Protein 2D2E (pdb70)

Structure (mmCIF, N/CA/C/O backbone):
data_2D2E
#
_entry.id   2D2E
#
_cell.length_a   33.361
_cell.length_b   71.247
_cell.length_c   51.178
_cell.angle_alpha   90.00
_cell.angle_beta   106.89
_cell.angle_gamma   90.00
#
_symmetry.space_group_name_H-M   'P 1 21 1'
#
loop_
_entity.id
_entity.type
_entity.pdbx_description
1 polymer 'SufC protein'
2 non-polymer 'CHLORIDE ION'
3 non-polymer GLYCEROL
4 water water
#
loop_
_atom_site.group_PDB
_atom_site.id
_atom_site.type_symbol
_atom_site.label_atom_id
_atom_site.label_alt_id
_atom_site.label_comp_id
_atom_site.label_asym_id
_atom_site.label_entity_id
_atom_site.label_seq_id
_atom_site.pdbx_PDB_ins_code
_atom_site.Cartn_x
_atom_site.Cartn_y
_atom_site.Cartn_z
_atom_site.occupancy
_atom_site.B_iso_or_equiv
_atom_site.auth_seq_id
_atom_site.auth_comp_id
_atom_site.auth_asym_id
_atom_site.auth_atom_id
_atom_site.pdbx_PDB_model_num
ATOM 1 N N . SER A 1 2 ? -10.071 57.276 38.075 1.00 21.07 2 SER A N 1
ATOM 2 C CA . SER A 1 2 ? -10.010 58.744 37.867 1.00 15.44 2 SER A CA 1
ATOM 3 C C . SER A 1 2 ? -8.615 59.319 38.123 1.00 13.26 2 SER A C 1
ATOM 4 O O . SER A 1 2 ? -8.428 60.532 38.037 1.00 15.15 2 SER A O 1
ATOM 7 N N . GLN A 1 3 ? -7.648 58.467 38.463 1.00 12.28 3 GLN A N 1
ATOM 8 C CA . GLN A 1 3 ? -6.301 58.984 38.704 1.00 13.56 3 GLN A CA 1
ATOM 9 C C . GLN A 1 3 ? -5.275 57.860 38.696 1.00 12.71 3 GLN A C 1
ATOM 10 O O . GLN A 1 3 ? -5.614 56.683 38.839 1.00 12.65 3 GLN A O 1
ATOM 16 N N . LEU A 1 4 ? -4.013 58.271 38.498 1.00 13.07 4 LEU A N 1
ATOM 17 C CA . LEU A 1 4 ? -2.878 57.384 38.555 1.00 11.43 4 LEU A CA 1
ATOM 18 C C . LEU A 1 4 ? -2.239 57.696 39.906 1.00 11.42 4 LEU A C 1
ATOM 19 O O . LEU A 1 4 ? -1.867 58.851 40.149 1.00 11.37 4 LEU A O 1
ATOM 24 N N . GLU A 1 5 ? -2.120 56.728 40.799 1.00 11.70 5 GLU A N 1
ATOM 25 C CA . GLU A 1 5 ? -1.596 57.038 42.116 1.00 14.80 5 GLU A CA 1
ATOM 26 C C . GLU A 1 5 ? -0.481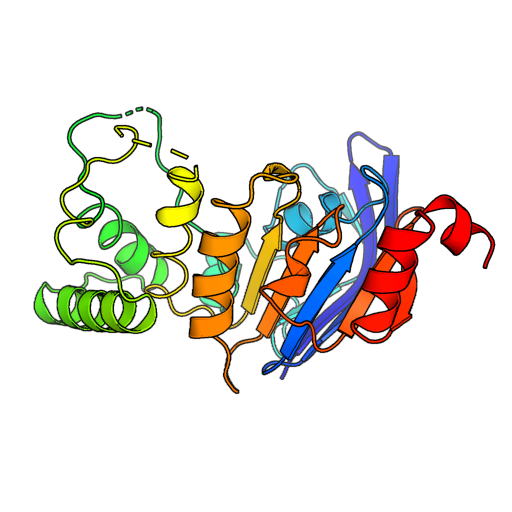 56.112 42.549 1.00 16.26 5 GLU A C 1
ATOM 27 O O . GLU A 1 5 ? -0.585 54.901 42.432 1.00 15.97 5 GLU A O 1
ATOM 33 N N . ILE A 1 6 ? 0.606 56.672 43.034 1.00 13.47 6 ILE A N 1
ATOM 34 C CA . ILE A 1 6 ? 1.709 55.968 43.625 1.00 12.89 6 ILE A CA 1
ATOM 35 C C . ILE A 1 6 ? 1.462 56.157 45.094 1.00 12.61 6 ILE A C 1
ATOM 36 O O . ILE A 1 6 ? 1.403 57.303 45.575 1.00 13.23 6 ILE A O 1
ATOM 41 N N . ARG A 1 7 ? 1.311 55.063 45.846 1.00 11.90 7 ARG A N 1
ATOM 42 C CA . ARG A 1 7 ? 0.993 55.144 47.267 1.00 16.66 7 ARG A CA 1
ATOM 43 C C . ARG A 1 7 ? 1.991 54.429 48.181 1.00 15.14 7 ARG A C 1
ATOM 44 O O . ARG A 1 7 ? 2.168 53.214 48.107 1.00 18.11 7 ARG A O 1
ATOM 52 N N . ASP A 1 8 ? 2.622 55.207 49.056 1.00 15.84 8 ASP A N 1
ATOM 53 C CA . ASP A 1 8 ? 3.590 54.697 50.045 1.00 21.46 8 ASP A CA 1
ATOM 54 C C . ASP A 1 8 ? 4.551 53.693 49.427 1.00 21.88 8 ASP A C 1
ATOM 55 O O . ASP A 1 8 ? 4.725 52.587 49.947 1.00 16.23 8 ASP A O 1
ATOM 60 N N . LEU A 1 9 ? 5.174 54.089 48.320 1.00 18.96 9 LEU A N 1
ATOM 61 C CA . LEU A 1 9 ? 6.062 53.188 47.611 1.00 20.28 9 LEU A CA 1
ATOM 62 C C . LEU A 1 9 ? 7.496 53.153 48.115 1.00 18.00 9 LEU A C 1
ATOM 63 O O . LEU A 1 9 ? 8.150 54.185 48.201 1.00 18.89 9 LEU A O 1
ATOM 68 N N . TRP A 1 10 ? 7.960 51.956 48.459 1.00 16.15 10 TRP A N 1
ATOM 69 C CA . TRP A 1 10 ? 9.328 51.748 48.910 1.00 17.21 10 TRP A CA 1
ATOM 70 C C . TRP A 1 10 ? 9.943 50.746 47.966 1.00 14.86 10 TRP A C 1
ATOM 71 O O . TRP A 1 10 ? 9.341 49.706 47.679 1.00 17.07 10 TRP A O 1
ATOM 82 N N . ALA A 1 11 ? 11.137 51.034 47.459 1.00 14.09 11 ALA A N 1
ATOM 83 C CA . ALA A 1 11 ? 11.765 50.128 46.515 1.00 17.61 11 ALA A CA 1
ATOM 84 C C . ALA A 1 11 ? 13.279 50.172 46.643 1.00 20.58 11 ALA A C 1
ATOM 85 O O . ALA A 1 11 ? 13.843 51.153 47.124 1.00 19.18 11 ALA A O 1
ATOM 87 N N . SER A 1 12 ? 13.920 49.089 46.231 1.00 23.24 12 SER A N 1
ATOM 88 C CA . SER A 1 12 ? 15.372 49.002 46.287 1.00 25.89 12 SER A CA 1
ATOM 89 C 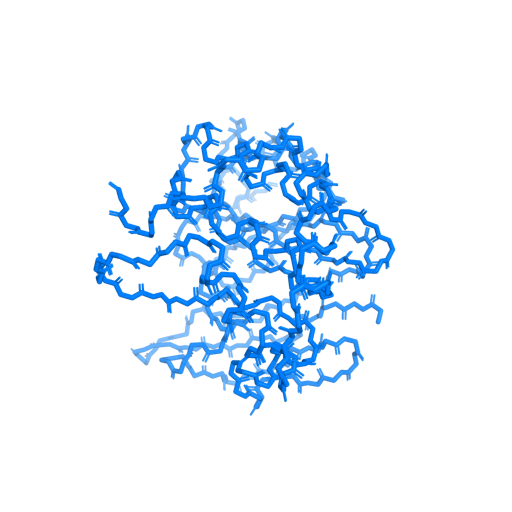C . SER A 1 12 ? 15.934 48.348 45.027 1.00 25.76 12 SER A C 1
ATOM 90 O O . SER A 1 12 ? 15.189 47.775 44.240 1.00 27.16 12 SER A O 1
ATOM 93 N N . ILE A 1 13 ? 17.242 48.489 44.804 1.00 28.47 13 ILE A N 1
ATOM 94 C CA . ILE A 1 13 ? 17.920 47.870 43.662 1.00 33.87 13 ILE A CA 1
ATOM 95 C C . ILE A 1 13 ? 19.299 47.463 44.179 1.00 39.89 13 ILE A C 1
ATOM 96 O O . ILE A 1 13 ? 19.724 47.999 45.205 1.00 41.74 13 ILE A O 1
ATOM 101 N N . ASP A 1 14 ? 19.978 46.541 43.481 1.00 43.52 14 ASP A N 1
ATOM 102 C CA . ASP A 1 14 ? 21.267 45.979 43.917 1.00 45.64 14 ASP A CA 1
ATOM 103 C C . ASP A 1 14 ? 21.401 46.062 45.429 1.00 43.85 14 ASP A C 1
ATOM 104 O O . ASP A 1 14 ? 22.395 46.586 45.936 1.00 44.45 14 ASP A O 1
ATOM 109 N N . GLY A 1 15 ? 20.366 45.608 46.134 1.00 41.54 15 GLY A N 1
ATOM 110 C CA . GLY A 1 15 ? 20.365 45.638 47.585 1.00 43.22 15 GLY A CA 1
ATOM 111 C C . GLY A 1 15 ? 20.528 46.973 48.291 1.00 43.56 15 GLY A C 1
ATOM 112 O O . GLY A 1 15 ? 21.297 47.051 49.238 1.00 44.04 15 GLY A O 1
ATOM 113 N N . GLU A 1 16 ? 19.830 48.018 47.839 1.00 41.36 16 GLU A N 1
ATOM 114 C CA . GLU A 1 16 ? 19.902 49.353 48.461 1.00 33.97 16 GLU A CA 1
ATOM 115 C C . GLU A 1 16 ? 18.559 50.059 48.259 1.00 32.67 16 GLU A C 1
ATOM 116 O O . GLU A 1 16 ? 18.000 49.995 47.174 1.00 29.15 16 GLU A O 1
ATOM 118 N N . THR A 1 17 ? 18.055 50.726 49.289 1.00 25.46 17 THR A N 1
ATOM 119 C CA . THR A 1 17 ? 16.761 51.413 49.200 1.00 26.67 17 THR A CA 1
ATOM 120 C C . THR A 1 17 ? 16.873 52.743 48.469 1.00 29.19 17 THR A C 1
ATOM 121 O O . THR A 1 17 ? 17.595 53.647 48.913 1.00 26.06 17 THR A O 1
ATOM 125 N N . ILE A 1 18 ? 16.166 52.866 47.347 0.50 24.24 18 ILE A N 1
ATOM 126 C CA . ILE A 1 18 ? 16.206 54.107 46.589 0.50 23.75 18 ILE A CA 1
ATOM 127 C C . ILE A 1 18 ? 14.920 54.920 46.720 0.50 21.14 18 ILE A C 1
ATOM 128 O O . ILE A 1 18 ? 14.984 56.143 46.806 0.50 20.79 18 ILE A O 1
ATOM 133 N N . LEU A 1 19 ? 13.759 54.264 46.737 1.00 15.30 19 LEU A N 1
ATOM 134 C CA . LEU A 1 19 ? 12.497 55.000 46.915 1.00 16.67 19 LEU A CA 1
ATOM 135 C C . LEU A 1 19 ? 12.069 54.822 48.366 1.00 15.38 19 LEU A C 1
ATOM 136 O O . LEU A 1 19 ? 11.977 53.694 48.877 1.00 15.08 19 LEU A O 1
ATOM 141 N N . LYS A 1 20 ? 11.833 55.947 49.026 1.00 14.50 20 LYS A N 1
ATOM 142 C CA . LYS A 1 20 ? 11.517 55.942 50.443 1.00 17.32 20 LYS A CA 1
ATOM 143 C C . LYS A 1 20 ? 10.167 56.515 50.806 1.00 16.15 20 LYS A C 1
ATOM 144 O O . LYS A 1 20 ? 10.083 57.497 51.536 1.00 16.28 20 LYS A O 1
ATOM 150 N N . GLY A 1 21 ? 9.108 55.885 50.290 1.00 15.51 21 GLY A N 1
ATOM 151 C CA . GLY A 1 21 ? 7.754 56.319 50.599 1.00 18.85 21 GLY A CA 1
ATOM 152 C C . GLY A 1 21 ? 7.230 57.390 49.663 1.00 16.08 21 GLY A C 1
ATOM 153 O O . GLY A 1 21 ? 6.911 58.496 50.085 1.00 16.53 21 GLY A O 1
ATOM 154 N N . VAL A 1 22 ? 7.152 57.035 48.387 1.00 16.30 22 VAL A N 1
ATOM 155 C CA . VAL A 1 22 ? 6.687 57.941 47.345 1.00 13.39 22 VAL A CA 1
ATOM 156 C C . VAL A 1 22 ? 5.166 58.017 47.344 1.00 12.02 22 VAL A C 1
ATOM 157 O O . VAL A 1 22 ? 4.498 56.993 47.323 1.00 16.58 22 VAL A O 1
ATOM 161 N N . ASN A 1 23 ? 4.642 59.233 47.420 1.00 13.68 23 ASN A N 1
ATOM 162 C CA . ASN A 1 23 ? 3.196 59.462 47.349 1.00 14.20 23 ASN A CA 1
ATOM 163 C C . ASN A 1 23 ? 3.032 60.504 46.253 1.00 16.05 23 ASN A C 1
ATOM 164 O O . ASN A 1 23 ? 3.513 61.620 46.389 1.00 14.27 23 ASN A O 1
ATOM 169 N N . LEU A 1 24 ? 2.365 60.126 45.162 1.00 16.42 24 LEU A N 1
ATOM 170 C CA . LEU A 1 24 ? 2.206 61.023 44.025 1.00 14.03 24 LEU A CA 1
ATOM 171 C C . LEU A 1 24 ? 0.925 60.660 43.296 1.00 10.59 24 LEU A C 1
ATOM 172 O O . LEU A 1 24 ? 0.779 59.536 42.849 1.00 12.62 24 LEU A O 1
ATOM 177 N N . VAL A 1 25 ? 0.007 61.618 43.180 1.00 11.63 25 VAL A N 1
ATOM 178 C CA . VAL A 1 25 ? -1.271 61.391 42.488 1.00 12.20 25 VAL A CA 1
ATOM 179 C C . VAL A 1 25 ? -1.424 62.280 41.260 1.00 9.62 25 VAL A C 1
ATOM 180 O O . VAL A 1 25 ? -1.241 63.490 41.362 1.00 12.33 25 VAL A O 1
ATOM 184 N N . VAL A 1 26 ? -1.748 61.693 40.109 1.00 9.74 26 VAL A N 1
ATOM 185 C CA . VAL A 1 26 ? -1.995 62.487 38.897 1.00 8.15 26 VAL A CA 1
ATOM 186 C C . VAL A 1 26 ? -3.444 62.240 38.461 1.00 8.54 26 VAL A C 1
ATOM 187 O O . VAL A 1 26 ? -3.778 61.161 37.964 1.00 11.86 26 VAL A O 1
ATOM 191 N N . PRO A 1 27 ? -4.324 63.236 38.638 1.00 10.57 27 PRO A N 1
ATOM 192 C CA . PRO A 1 27 ? -5.722 63.036 38.222 1.00 10.79 27 PRO A CA 1
ATOM 193 C C . PRO A 1 27 ? -5.829 62.934 36.706 1.00 12.41 27 PRO A C 1
ATOM 194 O O . PRO A 1 27 ? -5.118 63.631 35.988 1.00 10.59 27 PRO A O 1
ATOM 198 N N . LYS A 1 28 ? -6.712 62.067 36.223 1.00 14.80 28 LYS A N 1
ATOM 199 C CA . LYS A 1 28 ? -6.932 61.956 34.787 1.00 13.67 28 LYS A CA 1
ATOM 200 C C . LYS A 1 28 ? -7.451 63.348 34.374 1.00 12.65 28 LYS A C 1
ATOM 201 O O . LYS A 1 28 ? -8.322 63.926 35.037 1.00 15.09 28 LYS A O 1
ATOM 207 N N . GLY A 1 29 ? -6.896 63.886 33.296 1.00 10.20 29 GLY A N 1
ATOM 208 C CA . GLY A 1 29 ? -7.264 65.212 32.825 1.00 12.70 29 GLY A CA 1
ATOM 209 C C . GLY A 1 29 ? -6.148 66.217 33.118 1.00 14.09 29 GLY A C 1
ATOM 210 O O . GLY A 1 29 ? -6.134 67.334 32.574 1.00 14.03 29 GLY A O 1
ATOM 211 N N . GLU A 1 30 ? -5.195 65.816 33.956 1.00 10.91 30 GLU A N 1
ATOM 212 C CA . GLU A 1 30 ? -4.104 66.715 34.302 1.00 9.65 30 GLU A CA 1
ATOM 213 C C . GLU A 1 30 ? -2.745 66.241 33.809 1.00 10.20 30 GLU A C 1
ATOM 214 O O . GLU A 1 30 ? -2.540 65.064 33.512 1.00 11.52 30 GLU A O 1
ATOM 220 N N . VAL A 1 31 ? -1.831 67.198 33.703 1.00 8.84 31 VAL A N 1
ATOM 221 C CA . VAL A 1 31 ? -0.448 66.938 33.294 1.00 8.64 31 VAL A CA 1
ATOM 222 C C . VAL A 1 31 ? 0.422 67.476 34.422 1.00 11.18 31 VAL A C 1
ATOM 223 O O . VAL A 1 31 ? 0.397 68.663 34.752 1.00 9.59 31 VAL A O 1
ATOM 227 N N . HIS A 1 32 ? 1.164 66.571 35.052 1.00 10.35 32 HIS A N 1
ATOM 228 C CA . HIS A 1 32 ? 2.039 66.954 36.154 1.00 10.15 32 HIS A CA 1
ATOM 229 C C . HIS A 1 32 ? 3.502 66.773 35.787 1.00 9.11 32 HIS A C 1
ATOM 230 O O . HIS A 1 32 ? 3.836 66.042 34.836 1.00 10.17 32 HIS A O 1
ATOM 237 N N . ALA A 1 33 ? 4.355 67.441 36.560 1.00 9.69 33 ALA A N 1
ATOM 238 C CA . ALA A 1 33 ? 5.805 67.340 36.409 1.00 6.98 33 ALA A CA 1
ATOM 239 C C . ALA A 1 33 ? 6.405 66.706 37.679 1.00 9.54 33 ALA A C 1
ATOM 240 O O . ALA A 1 33 ? 5.912 66.951 38.795 1.00 11.25 33 ALA A O 1
ATOM 242 N N . LEU A 1 34 ? 7.461 65.894 37.507 1.00 9.35 34 LEU A N 1
ATOM 243 C CA . LEU A 1 34 ? 8.194 65.306 38.631 1.00 7.41 34 LEU A CA 1
ATOM 244 C C . LEU A 1 34 ? 9.644 65.726 38.393 1.00 9.04 34 LEU A C 1
ATOM 245 O O . LEU A 1 34 ? 10.282 65.285 37.431 1.00 10.15 34 LEU A O 1
ATOM 250 N N . MET A 1 35 ? 10.133 66.589 39.274 1.00 8.58 35 MET A N 1
ATOM 251 C CA . MET A 1 35 ? 11.489 67.123 39.184 1.00 8.45 35 MET A CA 1
ATOM 252 C C . MET A 1 35 ? 12.327 66.629 40.346 1.00 11.27 35 MET A C 1
ATOM 253 O O . MET A 1 35 ? 11.822 66.011 41.284 1.00 13.81 35 MET A O 1
ATOM 258 N N . GLY A 1 36 ? 13.623 66.891 40.273 1.00 11.86 36 GLY A N 1
ATOM 259 C CA . GLY A 1 36 ? 14.478 66.499 41.371 1.00 13.22 36 GLY A CA 1
ATOM 260 C C . GLY A 1 36 ? 15.922 66.392 40.939 1.00 9.36 36 GLY A C 1
ATOM 261 O O . GLY A 1 36 ? 16.226 66.437 39.744 1.00 12.95 36 GLY A O 1
ATOM 262 N N . PRO A 1 37 ? 16.841 66.283 41.899 1.00 13.31 37 PRO A N 1
ATOM 263 C CA . PRO A 1 37 ? 18.260 66.147 41.581 1.00 21.22 37 PRO A CA 1
ATOM 264 C C . PRO A 1 37 ? 18.368 64.766 40.913 1.00 22.36 37 PRO A C 1
ATOM 265 O O . PRO A 1 37 ? 17.544 63.887 41.179 1.00 25.28 37 PRO A O 1
ATOM 269 N N . ASN A 1 38 ? 19.347 64.561 40.039 1.00 20.91 38 ASN A N 1
ATOM 270 C CA . ASN A 1 38 ? 19.470 63.241 39.420 1.00 21.84 38 ASN A CA 1
ATOM 271 C C . ASN A 1 38 ? 19.919 62.204 40.464 1.00 18.10 38 ASN A C 1
ATOM 272 O O . ASN A 1 38 ? 20.734 62.504 41.339 1.00 22.20 38 ASN A O 1
ATOM 277 N N . GLY A 1 39 ? 19.346 61.008 40.402 1.00 18.56 39 GLY A N 1
ATOM 278 C CA . GLY A 1 39 ? 19.699 59.983 41.363 1.00 18.15 39 GLY A CA 1
ATOM 279 C C . GLY A 1 39 ? 18.883 60.027 42.647 1.00 19.74 39 GLY A C 1
ATOM 280 O O . GLY A 1 39 ? 19.027 59.140 43.492 1.00 23.68 39 GLY A O 1
ATOM 281 N N . ALA A 1 40 ? 18.024 61.038 42.797 1.00 19.79 40 ALA A N 1
ATOM 282 C CA . ALA A 1 40 ? 17.201 61.157 44.003 1.00 19.16 40 ALA A CA 1
ATOM 283 C C . ALA A 1 40 ? 15.900 60.361 43.904 1.00 16.89 40 ALA A C 1
ATOM 284 O O . ALA A 1 40 ? 15.065 60.410 44.807 1.00 18.91 40 ALA A O 1
ATOM 286 N N . GLY A 1 41 ? 15.737 59.627 42.801 1.00 14.86 41 GLY A N 1
ATOM 287 C CA . GLY A 1 41 ? 14.580 58.766 42.659 1.00 17.13 41 GLY A CA 1
ATOM 288 C C . GLY A 1 41 ? 13.577 58.976 41.543 1.00 15.11 41 GLY A C 1
ATOM 289 O O . GLY A 1 41 ? 12.839 58.056 41.203 1.00 14.30 41 GLY A O 1
ATOM 290 N N A LYS A 1 42 ? 13.561 60.163 40.948 0.50 12.19 42 LYS A N 1
ATOM 291 N N B LYS A 1 42 ? 13.561 60.163 40.948 0.50 12.20 42 LYS A N 1
ATOM 292 C CA A LYS A 1 42 ? 12.578 60.447 39.903 0.50 10.00 42 LYS A CA 1
ATOM 293 C CA B LYS A 1 42 ? 12.579 60.445 39.903 0.50 10.03 42 LYS A CA 1
ATOM 294 C C A LYS A 1 42 ? 12.609 59.480 38.725 0.50 12.02 42 LYS A C 1
ATOM 295 C C B LYS A 1 42 ? 12.609 59.479 38.725 0.50 12.03 42 LYS A C 1
ATOM 296 O O . LYS A 1 42 ? 11.562 58.998 38.276 1.00 13.93 42 LYS A O 1
ATOM 307 N N . SER A 1 43 ? 13.800 59.184 38.219 1.00 11.72 43 SER A N 1
ATOM 308 C CA . SER A 1 43 ? 13.908 58.292 37.082 1.00 10.67 43 SER A CA 1
ATOM 309 C C . SER A 1 43 ? 13.721 56.838 37.483 1.00 11.75 43 SER A C 1
ATOM 310 O O . SER A 1 43 ? 13.219 56.056 36.680 1.00 13.84 43 SER A O 1
ATOM 313 N N . THR A 1 44 ? 14.093 56.504 38.720 1.00 10.53 44 THR A N 1
ATOM 314 C CA . THR A 1 44 ? 13.885 55.153 39.214 1.00 12.91 44 THR A CA 1
ATOM 315 C C . THR A 1 44 ? 12.368 54.919 39.302 1.00 16.03 44 THR A C 1
ATOM 316 O O . THR A 1 44 ? 11.875 53.828 38.964 1.00 13.17 44 THR A O 1
ATOM 320 N N . LEU A 1 45 ? 11.628 55.946 39.728 1.00 12.99 45 LEU A N 1
ATOM 321 C CA . LEU A 1 45 ? 10.170 55.815 39.803 1.00 10.61 45 LEU A CA 1
ATOM 322 C C . LEU A 1 45 ? 9.603 55.515 38.412 1.00 10.37 45 LEU A C 1
ATOM 323 O O . LEU A 1 45 ? 8.720 54.660 38.254 1.00 12.00 45 LEU A O 1
ATOM 328 N N . GLY A 1 46 ? 10.114 56.204 37.395 1.00 12.96 46 GLY A N 1
ATOM 329 C CA . GLY A 1 46 ? 9.639 55.955 36.050 1.00 12.23 46 GLY A CA 1
ATOM 330 C C . GLY A 1 46 ? 9.898 54.522 35.607 1.00 15.37 46 GLY A C 1
ATOM 331 O O . GLY A 1 46 ? 9.065 53.936 34.949 1.00 14.51 46 GLY A O 1
ATOM 332 N N . LYS A 1 47 ? 11.044 53.951 35.967 1.00 12.98 47 LYS A N 1
ATOM 333 C CA . LYS A 1 47 ? 11.344 52.591 35.538 1.00 15.22 47 LYS A CA 1
ATOM 334 C C . LYS A 1 47 ? 10.449 51.582 36.241 1.00 14.97 47 LYS A C 1
ATOM 335 O O . LYS A 1 47 ? 10.036 50.582 35.634 1.00 16.84 47 LYS A O 1
ATOM 341 N N . ILE A 1 48 ? 10.156 51.845 37.513 1.00 15.39 48 ILE A N 1
ATOM 342 C CA . ILE A 1 48 ? 9.293 50.969 38.291 1.00 15.04 48 ILE A CA 1
ATOM 343 C C . ILE A 1 48 ? 7.881 51.056 37.734 1.00 16.33 48 ILE A C 1
ATOM 344 O O . ILE A 1 48 ? 7.179 50.052 37.670 1.00 15.63 48 ILE A O 1
ATOM 349 N N . LEU A 1 49 ? 7.460 52.252 37.315 1.00 14.52 49 LEU A N 1
ATOM 350 C CA . LEU A 1 49 ? 6.116 52.384 36.716 1.00 16.23 49 LEU A CA 1
ATOM 351 C C . LEU A 1 49 ? 6.032 51.565 35.437 1.00 18.30 49 LEU A C 1
ATOM 352 O O . LEU A 1 49 ? 4.987 51.015 35.112 1.00 23.27 49 LEU A O 1
ATOM 357 N N . ALA A 1 50 ? 7.137 51.500 34.712 1.00 16.48 50 ALA A N 1
ATOM 358 C CA . ALA A 1 50 ? 7.195 50.747 33.465 1.00 21.71 50 ALA A CA 1
ATOM 359 C C . ALA A 1 50 ? 7.169 49.249 33.740 1.00 24.31 50 ALA A C 1
ATOM 360 O O . ALA A 1 50 ? 6.722 48.466 32.905 1.00 25.38 50 ALA A O 1
ATOM 362 N N . GLY A 1 51 ? 7.640 48.864 34.919 1.00 20.36 51 GLY A N 1
ATOM 363 C CA . GLY A 1 51 ? 7.678 47.455 35.272 1.00 18.82 51 GLY A CA 1
ATOM 364 C C . GLY A 1 51 ? 9.067 46.836 35.198 1.00 23.60 51 GLY A C 1
ATOM 365 O O . GLY A 1 51 ? 9.192 45.620 35.083 1.00 21.64 51 GLY A O 1
ATOM 366 N N . ASP A 1 52 ? 10.109 47.664 35.272 1.00 24.05 52 ASP A N 1
ATOM 367 C CA . ASP A 1 52 ? 11.501 47.198 35.219 1.00 24.78 52 ASP A CA 1
ATOM 368 C C . ASP A 1 52 ? 11.735 46.149 36.302 1.00 24.78 52 ASP A C 1
ATOM 369 O O . ASP A 1 52 ? 11.743 46.463 37.487 1.00 26.60 52 ASP A O 1
ATOM 374 N N . PRO A 1 53 ? 11.956 44.884 35.897 1.00 28.08 53 PRO A N 1
ATOM 375 C CA . PRO A 1 53 ? 12.182 43.774 36.823 1.00 31.88 53 PRO A CA 1
ATOM 376 C C . PRO A 1 53 ? 13.417 43.836 37.717 1.00 34.51 53 PRO A C 1
ATOM 377 O O . PRO A 1 53 ? 13.511 43.086 38.695 1.00 34.21 53 PRO A O 1
ATOM 381 N N . GLU A 1 54 ? 14.359 44.720 37.403 1.00 34.53 54 GLU A N 1
ATOM 382 C CA . GLU A 1 54 ? 15.565 44.835 38.218 1.00 35.83 54 GLU A CA 1
ATOM 383 C C . GLU A 1 54 ? 15.323 45.416 39.610 1.00 34.68 54 GLU A C 1
ATOM 384 O O . GLU A 1 54 ? 16.174 45.295 40.491 1.00 34.64 54 GLU A O 1
ATOM 390 N N . TYR A 1 55 ? 14.162 46.037 39.815 1.00 27.82 55 TYR A N 1
ATOM 391 C CA . TYR A 1 55 ? 13.824 46.632 41.102 1.00 26.65 55 TYR A CA 1
ATOM 392 C C . TYR A 1 55 ? 12.966 45.750 41.981 1.00 25.51 55 TYR A C 1
ATOM 393 O O . TYR A 1 55 ? 12.166 44.956 41.494 1.00 31.55 55 TYR A O 1
ATOM 402 N N . THR A 1 56 ? 13.128 45.916 43.284 1.00 26.77 56 THR A N 1
ATOM 403 C CA . THR A 1 56 ? 12.360 45.161 44.257 1.00 26.64 56 THR A CA 1
ATOM 404 C C . THR A 1 56 ? 11.452 46.126 45.014 1.00 23.68 56 THR A C 1
ATOM 405 O O . THR A 1 56 ? 11.932 47.065 45.637 1.00 26.37 56 THR A O 1
ATOM 409 N N . VAL A 1 57 ? 10.139 45.915 44.956 1.00 21.45 57 VAL A N 1
ATOM 410 C CA . VAL A 1 57 ? 9.233 46.792 45.686 1.00 23.63 57 VAL A CA 1
ATOM 411 C C . VAL A 1 57 ? 9.027 46.200 47.085 1.00 25.20 57 VAL A C 1
ATOM 412 O O . VAL A 1 57 ? 8.612 45.055 47.236 1.00 31.75 57 VAL A O 1
ATOM 416 N N . GLU A 1 58 ? 9.343 46.994 48.099 1.00 24.55 58 GLU A N 1
ATOM 417 C CA . GLU A 1 58 ? 9.251 46.575 49.494 1.00 29.61 58 GLU A CA 1
ATOM 418 C C . GLU A 1 58 ? 7.899 46.849 50.130 1.00 29.70 58 GLU A C 1
ATOM 419 O O . GLU A 1 58 ? 7.434 46.099 50.989 1.00 27.91 58 GLU A O 1
ATOM 425 N N . ARG A 1 59 ? 7.275 47.940 49.716 1.00 24.34 59 ARG A N 1
ATOM 426 C CA . ARG A 1 59 ? 6.000 48.322 50.279 1.00 24.48 59 ARG A CA 1
ATOM 427 C C . ARG A 1 59 ? 5.336 49.278 49.291 1.00 26.05 59 ARG A C 1
ATOM 428 O O . ARG A 1 59 ? 6.018 49.836 48.422 1.00 23.53 59 ARG A O 1
ATOM 436 N N . GLY A 1 60 ? 4.016 49.430 49.400 1.00 21.94 60 GLY A N 1
ATOM 437 C CA . GLY A 1 60 ? 3.305 50.348 48.519 1.00 20.47 60 GLY A CA 1
ATOM 438 C C . GLY A 1 60 ? 2.491 49.756 47.389 1.00 20.18 60 GLY A C 1
ATOM 439 O O . GLY A 1 60 ? 2.465 48.545 47.167 1.00 22.34 60 GLY A O 1
ATOM 440 N N . GLU A 1 61 ? 1.817 50.640 46.661 1.00 19.57 61 GLU A N 1
ATOM 441 C CA . GLU A 1 61 ? 0.990 50.249 45.528 1.00 17.28 61 GLU A CA 1
ATOM 442 C C . GLU A 1 61 ? 1.049 51.314 44.444 1.00 14.92 61 GLU A C 1
ATOM 443 O O . GLU A 1 61 ? 1.452 52.451 44.700 1.00 17.67 61 GLU A O 1
ATOM 449 N N . ILE A 1 62 ? 0.668 50.918 43.237 1.00 14.74 62 ILE A N 1
ATOM 450 C CA . ILE A 1 62 ? 0.559 51.840 42.114 1.00 16.84 62 ILE A CA 1
ATOM 451 C C . ILE A 1 62 ? -0.841 51.512 41.561 1.00 13.68 62 ILE A C 1
ATOM 452 O O . ILE A 1 62 ? -1.074 50.416 41.028 1.00 16.04 62 ILE A O 1
ATOM 457 N N . LEU A 1 63 ? -1.765 52.457 41.718 1.00 17.75 63 LEU A N 1
ATOM 458 C CA . LEU A 1 63 ? -3.151 52.248 41.285 1.00 15.33 63 LEU A CA 1
ATOM 459 C C . LEU A 1 63 ? -3.464 53.014 40.022 1.00 18.07 63 LEU A C 1
ATOM 460 O O . LEU A 1 63 ? -3.232 54.214 39.961 1.00 15.81 63 LEU A O 1
ATOM 465 N N . LEU A 1 64 ? -3.997 52.322 39.021 1.00 14.84 64 LEU A N 1
ATOM 466 C CA . LEU A 1 64 ? -4.381 52.975 37.781 1.00 14.81 64 LEU A CA 1
ATOM 467 C C . LEU A 1 64 ? -5.900 52.838 37.757 1.00 17.15 64 LEU A C 1
ATOM 468 O O . LEU A 1 64 ? -6.438 51.739 37.578 1.00 19.49 64 LEU A O 1
ATOM 473 N N . ASP A 1 65 ? -6.582 53.958 37.968 1.00 13.18 65 ASP A N 1
ATOM 474 C CA . ASP A 1 65 ? -8.048 53.983 38.026 1.00 14.78 65 ASP A CA 1
ATOM 475 C C . ASP A 1 65 ? -8.595 52.929 38.995 1.00 21.52 65 ASP A C 1
ATOM 476 O O . ASP A 1 65 ? -9.514 52.169 38.676 1.00 22.68 65 ASP A O 1
ATOM 481 N N . GLY A 1 66 ? -8.012 52.892 40.186 1.00 19.19 66 GLY A N 1
ATOM 482 C CA . GLY A 1 66 ? -8.468 51.966 41.210 1.00 27.05 66 GLY A CA 1
ATOM 483 C C . GLY A 1 66 ? -7.806 50.605 41.308 1.00 25.56 66 GLY A C 1
ATOM 484 O O . GLY A 1 66 ? -7.912 49.959 42.357 1.00 27.19 66 GLY A O 1
ATOM 485 N N . GLU A 1 67 ? -7.125 50.158 40.254 1.00 24.73 67 GLU A N 1
ATOM 486 C CA . GLU A 1 67 ? -6.481 48.841 40.278 1.00 26.02 67 GLU A CA 1
ATOM 487 C C . GLU A 1 67 ? -4.969 48.871 40.486 1.00 26.15 67 GLU A C 1
ATOM 488 O O . GLU A 1 67 ? -4.254 49.635 39.830 1.00 21.50 67 GLU A O 1
ATOM 494 N N . ASN A 1 68 ? -4.486 48.012 41.382 1.00 22.67 68 ASN A N 1
ATOM 495 C CA . ASN A 1 68 ? -3.057 47.905 41.684 1.00 25.62 68 ASN A CA 1
ATOM 496 C C . ASN A 1 68 ? -2.383 47.223 40.489 1.00 24.86 68 ASN A C 1
ATOM 497 O O . ASN A 1 68 ? -2.755 46.110 40.108 1.00 29.65 68 ASN A O 1
ATOM 502 N N . ILE A 1 69 ? -1.403 47.884 39.880 1.00 24.50 69 ILE A N 1
ATOM 503 C CA . ILE A 1 69 ? -0.731 47.300 38.724 1.00 22.96 69 ILE A CA 1
ATOM 504 C C . ILE A 1 69 ? 0.678 46.804 38.999 1.00 21.66 69 ILE A C 1
ATOM 505 O O . ILE A 1 69 ? 1.351 46.335 38.085 1.00 19.47 69 ILE A O 1
ATOM 510 N N . LEU A 1 70 ? 1.129 46.899 40.250 1.00 21.65 70 LEU A N 1
ATOM 511 C CA . LEU A 1 70 ? 2.486 46.479 40.578 1.00 22.71 70 LEU A CA 1
ATOM 512 C C . LEU A 1 70 ? 2.797 45.034 40.229 1.00 19.84 70 LEU A C 1
ATOM 513 O O . LEU A 1 70 ? 3.933 44.714 39.905 1.00 24.61 70 LEU A O 1
ATOM 518 N N . GLU A 1 71 ? 1.782 44.183 40.292 1.00 24.81 71 GLU A N 1
ATOM 519 C CA . GLU A 1 71 ? 1.938 42.763 40.003 1.00 29.05 71 GLU A CA 1
ATOM 520 C C . GLU A 1 71 ? 1.749 42.435 38.531 1.00 29.40 71 GLU A C 1
ATOM 521 O O . GLU A 1 71 ? 1.958 41.298 38.119 1.00 32.17 71 GLU A O 1
ATOM 527 N N . LEU A 1 72 ? 1.359 43.431 37.739 1.00 25.11 72 LEU A N 1
ATOM 528 C CA . LEU A 1 72 ? 1.140 43.224 36.310 1.00 22.35 72 LEU A CA 1
ATO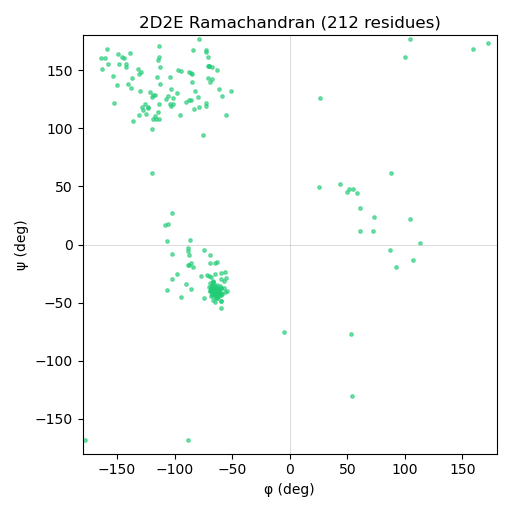M 529 C C . LEU A 1 72 ? 2.403 43.370 35.492 1.00 21.95 72 LEU A C 1
ATOM 530 O O . LEU A 1 72 ? 3.271 44.183 35.812 1.00 23.41 72 LEU A O 1
ATOM 535 N N . SER A 1 73 ? 2.490 42.600 34.408 1.00 22.25 73 SER A N 1
ATOM 536 C CA . SER A 1 73 ? 3.653 42.670 33.529 1.00 19.12 73 SER A CA 1
ATOM 537 C C . SER A 1 73 ? 3.531 43.983 32.765 1.00 19.45 73 SER A C 1
ATOM 538 O O . SER A 1 73 ? 2.465 44.611 32.770 1.00 22.18 73 SER A O 1
ATOM 541 N N . PRO A 1 74 ? 4.615 44.423 32.104 1.00 20.49 74 PRO A N 1
ATOM 542 C CA . PRO A 1 74 ? 4.571 45.675 31.338 1.00 21.58 74 PRO A CA 1
ATOM 543 C C . PRO A 1 74 ? 3.454 45.660 30.296 1.00 23.62 74 PRO A C 1
ATOM 544 O O . PRO A 1 74 ? 2.761 46.661 30.094 1.00 22.77 74 PRO A O 1
ATOM 548 N N . ASP A 1 75 ? 3.284 44.510 29.642 1.00 25.92 75 ASP A N 1
ATOM 549 C CA . ASP A 1 75 ? 2.253 44.330 28.622 1.00 25.56 75 ASP A CA 1
ATOM 550 C C . ASP A 1 75 ? 0.856 44.451 29.241 1.00 23.79 75 ASP A C 1
ATOM 551 O O . ASP A 1 75 ? -0.055 45.049 28.657 1.00 21.85 75 ASP A O 1
ATOM 556 N N . GLU A 1 76 ? 0.682 43.873 30.425 1.00 21.60 76 GLU A N 1
ATOM 557 C CA . GLU A 1 76 ? -0.611 43.944 31.093 1.00 19.56 76 GLU A CA 1
ATOM 558 C C . GLU A 1 76 ? -0.922 45.382 31.526 1.00 18.85 76 GLU A C 1
ATOM 559 O O . GLU A 1 76 ? -2.072 45.802 31.502 1.00 18.55 76 GLU A O 1
ATOM 565 N N . ARG A 1 77 ? 0.101 46.141 31.914 1.00 17.31 77 ARG A N 1
ATOM 566 C CA . ARG A 1 77 ? -0.145 47.531 32.311 1.00 15.43 77 ARG A CA 1
ATOM 567 C C . ARG A 1 77 ? -0.587 48.353 31.120 1.00 17.91 77 ARG A C 1
ATOM 568 O O . ARG A 1 77 ? -1.463 49.214 31.244 1.00 18.29 77 ARG A O 1
ATOM 576 N N . ALA A 1 78 ? 0.019 48.093 29.967 1.00 19.16 78 ALA A N 1
ATOM 577 C CA . ALA A 1 78 ? -0.337 48.813 28.753 1.00 22.96 78 ALA A CA 1
ATOM 578 C C . ALA A 1 78 ? -1.783 48.482 28.403 1.00 26.33 78 ALA A C 1
ATOM 579 O O . ALA A 1 78 ? -2.524 49.342 27.937 1.00 24.55 78 ALA A O 1
ATOM 581 N N . ARG A 1 79 ? -2.186 47.232 28.649 1.00 25.24 79 ARG A N 1
ATOM 582 C CA . ARG A 1 79 ? -3.560 46.810 28.372 1.00 28.98 79 ARG A CA 1
ATOM 583 C C . ARG A 1 79 ? -4.543 47.562 29.269 1.00 28.39 79 ARG A C 1
ATOM 584 O O . ARG A 1 79 ? -5.709 47.740 28.916 1.00 32.06 79 ARG A O 1
ATOM 586 N N . LYS A 1 80 ? -4.066 48.012 30.425 1.00 24.24 80 LYS A N 1
ATOM 587 C CA . LYS A 1 80 ? -4.895 48.755 31.361 1.00 21.83 80 LYS A CA 1
ATOM 588 C C . LYS A 1 80 ? -4.864 50.259 31.066 1.00 20.92 80 LYS A C 1
ATOM 589 O O . LYS A 1 80 ? -5.534 51.024 31.741 1.00 22.05 80 LYS A O 1
ATOM 595 N N . GLY A 1 81 ? -4.064 50.670 30.080 1.00 20.86 81 GLY A N 1
ATOM 596 C CA . GLY A 1 81 ? -4.012 52.077 29.713 1.00 17.78 81 GLY A CA 1
ATOM 597 C C . GLY A 1 81 ? -2.717 52.843 29.974 1.00 14.53 81 GLY A C 1
ATOM 598 O O . GLY A 1 81 ? -2.655 54.038 29.704 1.00 15.32 81 GLY A O 1
ATOM 599 N N . LEU A 1 82 ? -1.693 52.177 30.495 1.00 13.52 82 LEU A N 1
ATOM 600 C CA . LEU A 1 82 ? -0.420 52.865 30.760 1.00 9.73 82 LEU A CA 1
ATOM 601 C C . LEU A 1 82 ? 0.454 52.821 29.514 1.00 13.46 82 LEU A C 1
ATOM 602 O O . LEU A 1 82 ? 0.757 51.752 28.997 1.00 14.21 82 LEU A O 1
ATOM 607 N N . PHE A 1 83 ? 0.883 53.984 29.034 1.00 10.42 83 PHE A N 1
ATOM 608 C CA . PHE A 1 83 ? 1.688 54.036 27.826 1.00 11.33 83 PHE A CA 1
ATOM 609 C C . PHE A 1 83 ? 2.993 53.240 27.903 1.00 14.31 83 PHE A C 1
ATOM 610 O O . PHE A 1 83 ? 3.794 53.390 28.829 1.00 13.32 83 PHE A O 1
ATOM 618 N N . LEU A 1 84 ? 3.182 52.376 26.914 1.00 14.88 84 LEU A N 1
ATOM 619 C CA . LEU A 1 84 ? 4.393 51.567 26.808 1.00 14.75 84 LEU A CA 1
ATOM 620 C C . LEU A 1 84 ? 4.805 51.607 25.353 1.00 18.10 84 LEU A C 1
ATOM 621 O O . LEU A 1 84 ? 4.158 50.998 24.504 1.00 20.72 84 LEU A O 1
ATOM 626 N N . ALA A 1 85 ? 5.864 52.344 25.067 1.00 14.84 85 ALA A N 1
ATOM 627 C CA . ALA A 1 85 ? 6.345 52.452 23.694 1.00 19.43 85 ALA A CA 1
ATOM 628 C C . ALA A 1 85 ? 6.977 51.134 23.264 1.00 21.50 85 ALA A C 1
ATOM 629 O O . ALA A 1 85 ? 7.618 50.442 24.070 1.00 21.24 85 ALA A O 1
ATOM 631 N N . PHE A 1 86 ? 6.774 50.783 21.996 1.00 19.64 86 PHE A N 1
ATOM 632 C CA . PHE A 1 86 ? 7.314 49.546 21.421 1.00 21.72 86 PHE A CA 1
ATOM 633 C C . PHE A 1 86 ? 8.757 49.832 21.024 1.00 25.83 86 PHE A C 1
ATOM 634 O O . PHE A 1 86 ? 9.041 50.844 20.382 1.00 26.90 86 PHE A O 1
ATOM 642 N N . GLN A 1 87 ? 9.667 48.947 21.408 1.00 27.93 87 GLN A N 1
ATOM 643 C CA . GLN A 1 87 ? 11.076 49.123 21.075 1.00 32.34 87 GLN A CA 1
ATOM 644 C C . GLN A 1 87 ? 11.455 48.177 19.940 1.00 32.20 87 GLN A C 1
ATOM 645 O O . GLN A 1 87 ? 10.944 47.058 19.860 1.00 32.60 87 GLN A O 1
ATOM 647 N N . TYR A 1 88 ? 12.340 48.644 19.064 1.00 36.24 88 TYR A N 1
ATOM 648 C CA . TYR A 1 88 ? 12.823 47.857 17.929 1.00 36.34 88 TYR A CA 1
ATOM 649 C C . TYR A 1 88 ? 14.345 47.975 17.905 1.00 36.20 88 TYR A C 1
ATOM 650 O O . TYR A 1 88 ? 14.895 48.990 18.329 1.00 33.51 88 TYR A O 1
ATOM 652 N N . PRO A 1 89 ? 15.043 46.945 17.400 1.00 38.11 89 PRO A N 1
ATOM 653 C CA . PRO A 1 89 ? 16.510 46.950 17.334 1.00 37.76 89 PRO A CA 1
ATOM 654 C C . PRO A 1 89 ? 17.151 47.757 16.200 1.00 38.59 89 PRO A C 1
ATOM 655 O O . PRO A 1 89 ? 16.459 48.306 15.340 1.00 28.92 89 PRO A O 1
ATOM 659 N N . VAL A 1 90 ? 18.485 47.789 16.231 1.00 42.63 90 VAL A N 1
ATOM 660 C CA . VAL A 1 90 ? 19.352 48.472 15.264 1.00 44.35 90 VAL A CA 1
ATOM 661 C C . VAL A 1 90 ? 18.647 49.096 14.074 1.00 47.27 90 VAL A C 1
ATOM 662 O O . VAL A 1 90 ? 19.210 49.955 13.385 1.00 44.58 90 VAL A O 1
ATOM 664 N N . VAL A 1 92 ? 18.009 47.010 12.499 1.00 38.26 92 VAL A N 1
ATOM 665 C CA . VAL A 1 92 ? 17.309 46.350 11.407 1.00 36.01 92 VAL A CA 1
ATOM 666 C C . VAL A 1 92 ? 16.911 47.335 10.309 1.00 38.02 92 VAL A C 1
ATOM 667 O O . VAL A 1 92 ? 16.250 48.342 10.568 1.00 37.20 92 VAL A O 1
ATOM 669 N N . PRO A 1 93 ? 17.301 47.044 9.058 1.00 38.02 93 PRO A N 1
ATOM 670 C CA . PRO A 1 93 ? 17.008 47.877 7.888 1.00 38.87 93 PRO A CA 1
ATOM 671 C C . PRO A 1 93 ? 15.630 47.601 7.298 1.00 38.24 93 PRO A C 1
ATOM 672 O O . PRO A 1 93 ? 14.982 46.613 7.645 1.00 40.09 93 PRO A O 1
ATOM 676 N N . GLY A 1 94 ? 15.201 48.493 6.407 1.00 35.17 94 GLY A N 1
ATOM 677 C CA . GLY A 1 94 ? 13.936 48.351 5.711 1.00 38.00 94 GLY A CA 1
ATOM 678 C C . GLY A 1 94 ? 12.624 48.320 6.470 1.00 34.10 94 GLY A C 1
ATOM 679 O O . GLY A 1 94 ? 11.687 47.653 6.029 1.00 38.27 94 GLY A O 1
ATOM 680 N N . VAL A 1 95 ? 12.543 49.016 7.600 1.00 28.83 95 VAL A N 1
ATOM 681 C CA . VAL A 1 95 ? 11.295 49.043 8.361 1.00 23.26 95 VAL A CA 1
ATOM 682 C C . VAL A 1 95 ? 10.764 50.473 8.384 1.00 21.62 95 VAL A C 1
ATOM 683 O O . VAL A 1 95 ? 11.322 51.335 9.060 1.00 22.69 95 VAL A O 1
ATOM 687 N N . THR A 1 96 ? 9.688 50.725 7.654 1.00 19.10 96 THR A N 1
ATOM 688 C CA . THR A 1 96 ? 9.123 52.070 7.638 1.00 18.44 96 THR A CA 1
ATOM 689 C C . THR A 1 96 ? 8.451 52.391 8.975 1.00 18.69 96 THR A C 1
ATOM 690 O O . THR A 1 96 ? 8.013 51.500 9.701 1.00 20.20 96 THR A O 1
ATOM 694 N N . ILE A 1 97 ? 8.391 53.673 9.302 1.00 15.38 97 ILE A N 1
ATOM 695 C CA . ILE A 1 97 ? 7.710 54.082 10.524 1.00 15.99 97 ILE A CA 1
ATOM 696 C C . ILE A 1 97 ? 6.246 53.630 10.451 1.00 16.69 97 ILE A C 1
ATOM 697 O O . ILE A 1 97 ? 5.672 53.198 11.458 1.00 15.02 97 ILE A O 1
ATOM 702 N N . ALA A 1 98 ? 5.636 53.696 9.267 1.00 14.80 98 ALA A N 1
ATOM 703 C CA . ALA A 1 98 ? 4.243 53.266 9.142 1.00 15.56 98 ALA A CA 1
ATOM 704 C C . ALA A 1 98 ? 4.068 51.791 9.544 1.00 18.11 98 ALA A C 1
ATOM 705 O O . ALA A 1 98 ? 3.168 51.458 10.329 1.00 14.29 98 ALA A O 1
ATOM 707 N N . ASN A 1 99 ? 4.917 50.909 9.012 1.00 17.56 99 ASN A N 1
ATOM 708 C CA . ASN A 1 99 ? 4.827 49.480 9.347 1.00 20.82 99 ASN A CA 1
ATOM 709 C C . ASN A 1 99 ? 5.050 49.259 10.845 1.00 18.74 99 ASN A C 1
ATOM 710 O O . ASN A 1 99 ? 4.394 48.429 11.469 1.00 16.45 99 ASN A O 1
ATOM 715 N N . PHE A 1 100 ? 6.016 49.980 11.405 1.00 16.97 100 PHE A N 1
ATOM 716 C CA . PHE A 1 100 ? 6.325 49.852 12.818 1.00 17.08 100 PHE A CA 1
ATOM 717 C C . PHE A 1 100 ? 5.148 50.288 13.674 1.00 17.07 100 PHE A C 1
ATOM 718 O O . PHE A 1 100 ? 4.819 49.641 14.675 1.00 15.51 100 PHE A O 1
ATOM 726 N N A LEU A 1 101 ? 4.503 51.383 13.284 0.50 13.10 101 LEU A N 1
ATOM 727 N N B LEU A 1 101 ? 4.507 51.385 13.287 0.50 13.06 101 LEU A N 1
ATOM 728 C CA A LEU A 1 101 ? 3.365 51.872 14.046 0.50 15.72 101 LEU A CA 1
ATOM 729 C CA B LEU A 1 101 ? 3.366 51.875 14.042 0.50 15.53 101 LEU A CA 1
ATOM 730 C C A LEU A 1 101 ? 2.206 50.888 14.001 0.50 15.18 101 LEU A C 1
ATOM 731 C C B LEU A 1 101 ? 2.206 50.890 14.000 0.50 15.13 101 LEU A C 1
ATOM 732 O O A LEU A 1 101 ? 1.489 50.715 14.990 0.50 14.95 101 LEU A O 1
ATOM 733 O O B LEU A 1 101 ? 1.488 50.718 14.989 0.50 14.93 101 LEU A O 1
ATOM 742 N N . ARG A 1 102 ? 2.028 50.232 12.858 1.00 14.09 102 ARG A N 1
ATOM 743 C CA . ARG A 1 102 ? 0.938 49.274 12.723 1.00 13.48 102 ARG A CA 1
ATOM 744 C C . ARG A 1 102 ? 1.224 48.087 13.636 1.00 15.03 102 ARG A C 1
ATOM 745 O O . ARG A 1 102 ? 0.320 47.582 14.303 1.00 14.65 102 ARG A O 1
ATOM 753 N N . LEU A 1 103 ? 2.485 47.663 13.669 1.00 14.28 103 LEU A N 1
ATOM 754 C CA . LEU A 1 103 ? 2.890 46.568 14.541 1.00 18.93 103 LEU A CA 1
ATOM 755 C C . LEU A 1 103 ? 2.636 46.955 15.999 1.00 18.58 103 LEU A C 1
ATOM 756 O O . LEU A 1 103 ? 2.123 46.143 16.778 1.00 16.81 103 LEU A O 1
ATOM 761 N N . ALA A 1 104 ? 2.998 48.188 16.365 1.00 13.54 104 ALA A N 1
ATOM 762 C CA . ALA A 1 104 ? 2.804 48.667 17.732 1.00 13.63 104 ALA A CA 1
ATOM 763 C C . ALA A 1 104 ? 1.334 48.728 18.103 1.00 12.72 104 ALA A C 1
ATOM 764 O O . ALA A 1 104 ? 0.965 48.366 19.209 1.00 14.80 104 ALA A O 1
ATOM 766 N N . LEU A 1 105 ? 0.496 49.216 17.188 1.00 12.57 105 LEU A N 1
ATOM 767 C CA . LEU A 1 105 ? -0.923 49.316 17.482 1.00 10.98 105 LEU A CA 1
ATOM 768 C C . LEU A 1 105 ? -1.569 47.934 17.587 1.00 16.06 105 LEU A C 1
ATOM 769 O O . LEU A 1 105 ? -2.407 47.719 18.461 1.00 17.94 105 LEU A O 1
ATOM 774 N N . GLN A 1 106 ? -1.171 46.998 16.721 1.00 15.31 106 GLN A N 1
ATOM 775 C CA . GLN A 1 106 ? -1.726 45.628 16.744 1.00 14.58 106 GLN A CA 1
ATOM 776 C C . GLN A 1 106 ? -1.331 44.898 18.027 1.00 20.09 106 GLN A C 1
ATOM 777 O O . GLN A 1 106 ? -2.106 44.105 18.563 1.00 16.98 106 GLN A O 1
ATOM 783 N N . ALA A 1 107 ? -0.127 45.169 18.511 1.00 15.71 107 ALA A N 1
ATOM 784 C CA . ALA A 1 107 ? 0.346 44.550 19.750 1.00 17.56 107 ALA A CA 1
ATOM 785 C C . ALA A 1 107 ? -0.475 45.079 20.929 1.00 23.41 107 ALA A C 1
ATOM 786 O O . ALA A 1 107 ? -0.904 44.312 21.808 1.00 23.13 107 ALA A O 1
ATOM 788 N N . LYS A 1 108 ? -0.709 46.391 20.939 1.00 19.82 108 LYS A N 1
ATOM 789 C CA . LYS A 1 108 ? -1.465 47.021 22.013 1.00 26.80 108 LYS A CA 1
ATOM 790 C C . LYS A 1 108 ? -2.943 46.611 22.011 1.00 27.60 108 LYS A C 1
ATOM 791 O O . LYS A 1 108 ? -3.547 46.435 23.072 1.00 30.58 108 LYS A O 1
ATOM 797 N N . LEU A 1 109 ? -3.517 46.437 20.825 1.00 28.40 109 LEU A N 1
ATOM 798 C CA . LEU A 1 109 ? -4.929 46.073 20.694 1.00 27.35 109 LEU A CA 1
ATOM 799 C C . LEU A 1 109 ? -5.228 44.568 20.728 1.00 31.67 109 LEU A C 1
ATOM 800 O O . LEU A 1 109 ? -6.379 44.165 20.942 1.00 33.13 109 LEU A O 1
ATOM 805 N N . GLY A 1 110 ? -4.207 43.741 20.509 1.00 27.23 110 GLY A N 1
ATOM 806 C CA . GLY A 1 110 ? -4.393 42.294 20.521 1.00 27.93 110 GLY A CA 1
ATOM 807 C C . GLY A 1 110 ? -5.122 41.732 19.308 1.00 30.16 110 GLY A C 1
ATOM 808 O O . GLY A 1 110 ? -5.717 40.645 19.375 1.00 27.68 110 GLY A O 1
ATOM 809 N N . ARG A 1 111 ? -5.080 42.452 18.189 1.00 20.67 111 ARG A N 1
ATOM 810 C CA . ARG A 1 111 ? -5.757 42.003 16.981 1.00 23.73 111 ARG A CA 1
ATOM 811 C C . ARG A 1 111 ? -5.170 42.672 15.751 1.00 20.47 111 ARG A C 1
ATOM 812 O O . ARG A 1 111 ? -4.392 43.625 15.858 1.00 22.48 111 ARG A O 1
ATOM 820 N N . GLU A 1 112 ? -5.536 42.172 14.580 1.00 23.83 112 GLU A N 1
ATOM 821 C CA . GLU A 1 112 ? -5.045 42.779 13.362 1.00 20.91 112 GLU A CA 1
ATOM 822 C C . GLU A 1 112 ? -5.741 44.131 13.266 1.00 20.52 112 GLU A C 1
ATOM 823 O O . GLU A 1 112 ? -6.822 44.325 13.833 1.00 19.96 112 GLU A O 1
ATOM 825 N N . VAL A 1 113 ? -5.101 45.077 12.592 1.00 15.74 113 VAL A N 1
ATOM 826 C CA . VAL A 1 113 ? -5.710 46.384 12.357 1.00 14.92 113 VAL A CA 1
ATOM 827 C C . VAL A 1 113 ? -5.624 46.542 10.853 1.00 14.24 113 VAL A C 1
ATOM 828 O O . VAL A 1 113 ? -4.532 46.482 10.278 1.00 17.56 113 VAL A O 1
ATOM 832 N N . GLY A 1 114 ? -6.777 46.707 10.208 1.00 21.95 114 GLY A N 1
ATOM 833 C CA . GLY A 1 114 ? -6.794 46.856 8.763 1.00 20.04 114 GLY A CA 1
ATOM 834 C C . GLY A 1 114 ? -6.266 48.203 8.285 1.00 19.57 114 GLY A C 1
ATOM 835 O O . GLY A 1 114 ? -6.117 49.121 9.084 1.00 19.60 114 GLY A O 1
ATOM 836 N N . VAL A 1 115 ? -5.994 48.334 6.988 1.00 21.79 115 VAL A N 1
ATOM 837 C CA . VAL A 1 115 ? -5.464 49.586 6.455 1.00 21.09 115 VAL A CA 1
ATOM 838 C C . VAL A 1 115 ? -6.366 50.790 6.742 1.00 18.93 115 VAL A C 1
ATOM 839 O O . VAL A 1 115 ? -5.873 51.877 6.998 1.00 17.29 115 VAL A O 1
ATOM 843 N N . ALA A 1 116 ? -7.680 50.605 6.698 1.00 18.96 116 ALA A N 1
ATOM 844 C CA . ALA A 1 116 ? -8.582 51.725 6.932 1.00 19.10 116 ALA A CA 1
ATOM 845 C C . ALA A 1 116 ? -8.489 52.284 8.351 1.00 18.16 116 ALA A C 1
ATOM 846 O O . ALA A 1 116 ? -8.352 53.491 8.557 1.00 17.22 116 ALA A O 1
ATOM 848 N N . GLU A 1 117 ? -8.554 51.396 9.334 1.00 16.87 117 GLU A N 1
ATOM 849 C CA . GLU A 1 117 ? -8.470 51.829 10.720 1.00 15.66 117 GLU A CA 1
ATOM 850 C C . GLU A 1 117 ? -7.098 52.435 10.978 1.00 13.13 117 GLU A C 1
ATOM 851 O O . GLU A 1 117 ? -6.971 53.494 11.611 1.00 18.41 117 GLU A O 1
ATOM 857 N N . PHE A 1 118 ? -6.067 51.763 10.480 1.00 13.73 118 PHE A N 1
ATOM 858 C CA . PHE A 1 118 ? -4.714 52.241 10.702 1.00 13.76 118 PHE A CA 1
ATOM 859 C C . PHE A 1 118 ? -4.522 53.637 10.136 1.00 15.78 118 PHE A C 1
ATOM 860 O O . PHE A 1 118 ? -4.113 54.553 10.852 1.00 14.24 118 PHE A O 1
ATOM 868 N N . TRP A 1 119 ? -4.831 53.818 8.855 1.00 15.96 119 TRP A N 1
ATOM 869 C CA . TRP A 1 119 ? -4.604 55.135 8.271 1.00 14.22 119 TRP A CA 1
ATOM 870 C C . TRP A 1 119 ? -5.515 56.232 8.785 1.00 16.58 119 TRP A C 1
ATOM 871 O O . TRP A 1 119 ? -5.126 57.406 8.815 1.00 18.49 119 TRP A O 1
ATOM 882 N N . THR A 1 120 ? -6.714 55.869 9.214 1.00 17.01 120 THR A N 1
ATOM 883 C CA . THR A 1 120 ? -7.622 56.876 9.739 1.00 18.69 120 THR A CA 1
ATOM 884 C C . THR A 1 120 ? -7.041 57.410 11.044 1.00 20.05 120 THR A C 1
ATOM 885 O O . THR A 1 120 ? -7.013 58.623 11.275 1.00 21.02 120 THR A O 1
ATOM 889 N N . LYS A 1 121 ? -6.526 56.507 11.873 1.00 17.77 121 LYS A N 1
ATOM 890 C CA . LYS A 1 121 ? -5.929 56.902 13.150 1.00 18.73 121 LYS A CA 1
ATOM 891 C C . LYS A 1 121 ? -4.621 57.657 12.965 1.00 19.15 121 LYS A C 1
ATOM 892 O O . LYS A 1 121 ? -4.342 58.641 13.678 1.00 19.55 121 LYS A O 1
ATOM 898 N N . VAL A 1 122 ? -3.814 57.205 12.009 1.00 17.75 122 VAL A N 1
ATOM 899 C CA . VAL A 1 122 ? -2.552 57.859 11.718 1.00 18.50 122 VAL A CA 1
ATOM 900 C C . VAL A 1 122 ? -2.816 59.261 11.190 1.00 19.66 122 VAL A C 1
ATOM 901 O O . VAL A 1 122 ? -2.160 60.213 11.605 1.00 19.16 122 VAL A O 1
ATOM 905 N N . LYS A 1 123 ? -3.775 59.393 10.275 1.00 16.90 123 LYS A N 1
ATOM 906 C CA . LYS A 1 123 ? -4.072 60.710 9.729 1.00 19.96 123 LYS A CA 1
ATOM 907 C C . LYS A 1 123 ? -4.508 61.680 10.824 1.00 22.80 123 LYS A C 1
ATOM 908 O O . LYS A 1 123 ? -4.078 62.835 10.824 1.00 25.70 123 LYS A O 1
ATOM 914 N N . LYS A 1 124 ? -5.334 61.224 11.764 1.00 21.37 124 LYS A N 1
ATOM 915 C CA . LYS A 1 124 ? -5.779 62.118 12.844 1.00 22.09 124 LYS A CA 1
ATOM 916 C C . LYS A 1 124 ? -4.585 62.549 13.692 1.00 25.39 124 LYS A C 1
ATOM 917 O O . LYS A 1 124 ? -4.457 63.726 14.050 1.00 25.44 124 LYS A O 1
ATOM 919 N N . ALA A 1 125 ? -3.692 61.607 13.990 1.00 20.12 125 ALA A N 1
ATOM 920 C CA . ALA A 1 125 ? -2.513 61.926 14.789 1.00 20.78 125 ALA A CA 1
ATOM 921 C C . ALA A 1 125 ? -1.638 62.946 14.070 1.00 19.94 125 ALA A C 1
ATOM 922 O O . ALA A 1 125 ? -1.154 63.898 14.678 1.00 21.42 125 ALA A O 1
ATOM 924 N N . LEU A 1 126 ? -1.434 62.756 12.769 1.00 18.87 126 LEU A N 1
ATOM 925 C CA . LEU A 1 126 ? -0.617 63.698 12.008 1.00 20.28 126 LEU A CA 1
ATOM 926 C C . LEU A 1 126 ? -1.233 65.096 12.022 1.00 15.90 126 LEU A C 1
ATOM 927 O O . LEU A 1 126 ? -0.520 66.086 12.104 1.00 22.30 126 LEU A O 1
ATOM 932 N N . GLU A 1 127 ? -2.557 65.174 11.943 1.00 20.83 127 GLU A N 1
ATOM 933 C CA . GLU A 1 127 ? -3.236 66.472 11.967 1.00 21.17 127 GLU A CA 1
ATOM 934 C C . GLU A 1 127 ? -2.996 67.181 13.304 1.00 23.85 127 GLU A C 1
ATOM 935 O O . GLU A 1 127 ? -2.690 68.375 13.351 1.00 23.39 127 GLU A O 1
ATOM 941 N N . LEU A 1 128 ? -3.132 66.434 14.391 1.00 21.36 128 LEU A N 1
ATOM 942 C CA . LEU A 1 128 ? -2.938 67.007 15.714 1.00 25.51 128 LEU A CA 1
ATOM 943 C C . LEU A 1 128 ? -1.504 67.488 15.916 1.00 26.45 128 LEU A C 1
ATOM 944 O O . LEU A 1 128 ? -1.269 68.500 16.574 1.00 26.38 128 LEU A O 1
ATOM 949 N N . LEU A 1 129 ? -0.546 66.757 15.354 1.00 20.69 129 LEU A N 1
ATOM 950 C CA . LEU A 1 129 ? 0.866 67.102 15.473 1.00 18.35 129 LEU A CA 1
ATOM 951 C C . LEU A 1 129 ? 1.319 68.060 14.377 1.00 21.61 129 LEU A C 1
ATOM 952 O O . LEU A 1 129 ? 2.430 68.580 14.420 1.00 22.46 129 LEU A O 1
ATOM 957 N N . ASP A 1 130 ? 0.445 68.287 13.397 1.00 22.69 130 ASP A N 1
ATOM 958 C CA . ASP A 1 130 ? 0.766 69.131 12.254 1.00 25.87 130 ASP A CA 1
ATOM 959 C C . ASP A 1 130 ? 2.041 68.608 11.581 1.00 25.99 130 ASP A C 1
ATOM 960 O O . ASP A 1 130 ? 2.971 69.375 11.300 1.00 26.05 130 ASP A O 1
ATOM 965 N N . TRP A 1 131 ? 2.084 67.291 11.343 1.00 22.94 131 TRP A N 1
ATOM 966 C CA . TRP A 1 131 ? 3.221 66.628 10.688 1.00 23.57 131 TRP A CA 1
ATOM 967 C C . TRP A 1 131 ? 2.777 66.116 9.316 1.00 21.93 131 TRP A C 1
ATOM 968 O O . TRP A 1 131 ? 1.600 65.808 9.123 1.00 24.12 131 TRP A O 1
ATOM 979 N N . ASP A 1 132 ? 3.720 66.007 8.379 1.00 22.74 132 ASP A N 1
ATOM 980 C CA . ASP A 1 132 ? 3.401 65.545 7.024 1.00 24.82 132 ASP A CA 1
ATOM 981 C C . ASP A 1 132 ? 3.394 64.028 6.929 1.00 22.47 132 ASP A C 1
ATOM 982 O O . ASP A 1 132 ? 4.240 63.360 7.515 1.00 21.43 132 ASP A O 1
ATOM 987 N N . GLU A 1 133 ? 2.435 63.490 6.182 1.00 21.80 133 GLU A N 1
ATOM 988 C CA . GLU A 1 133 ? 2.326 62.043 6.009 1.00 19.23 133 GLU A CA 1
ATOM 989 C C . GLU A 1 133 ? 3.600 61.390 5.457 1.00 20.43 133 GLU A C 1
ATOM 990 O O . GLU A 1 133 ? 3.826 60.201 5.664 1.00 20.23 133 GLU A O 1
ATOM 996 N N . SER A 1 134 ? 4.431 62.161 4.757 1.00 22.65 134 SER A N 1
ATOM 997 C CA . SER A 1 134 ? 5.682 61.647 4.205 1.00 24.02 134 SER A CA 1
ATOM 998 C C . SER A 1 134 ? 6.619 61.106 5.297 1.00 23.19 134 SER A C 1
ATOM 999 O O . SER A 1 134 ? 7.469 60.255 5.031 1.00 24.89 134 SER A O 1
ATOM 1002 N N . TYR A 1 135 ? 6.457 61.599 6.523 1.00 22.85 135 TYR A N 1
ATOM 1003 C CA . TYR A 1 135 ? 7.273 61.147 7.652 1.00 26.04 135 TYR A CA 1
ATOM 1004 C C . TYR A 1 135 ? 7.171 59.630 7.870 1.00 23.49 135 TYR A C 1
ATOM 1005 O O . TYR A 1 135 ? 8.152 58.974 8.235 1.00 23.59 135 TYR A O 1
ATOM 1014 N N A LEU A 1 136 ? 5.981 59.087 7.640 0.50 21.73 136 LEU A N 1
ATOM 1015 N N B LEU A 1 136 ? 5.983 59.085 7.633 0.50 21.76 136 LEU A N 1
ATOM 1016 C CA A LEU A 1 136 ? 5.727 57.659 7.818 0.50 21.44 136 LEU A CA 1
ATOM 1017 C CA B LEU A 1 136 ? 5.726 57.657 7.816 0.50 21.47 136 LEU A CA 1
ATOM 1018 C C A LEU A 1 136 ? 6.534 56.764 6.881 0.50 22.10 136 LEU A C 1
ATOM 1019 C C B LEU A 1 136 ? 6.530 56.761 6.877 0.50 22.13 136 LEU A C 1
ATOM 1020 O O A LEU A 1 136 ? 6.631 55.555 7.108 0.50 19.23 136 LEU A O 1
ATOM 1021 O O B LEU A 1 136 ? 6.631 55.551 7.103 0.50 19.23 136 LEU A O 1
ATOM 1030 N N . SER A 1 137 ? 7.103 57.352 5.832 1.00 22.47 137 SER A N 1
ATOM 1031 C CA . SER A 1 137 ? 7.897 56.598 4.874 1.00 20.60 137 SER A CA 1
ATOM 1032 C C . SER A 1 137 ? 9.366 56.515 5.262 1.00 19.91 137 SER A C 1
ATOM 1033 O O . SER A 1 137 ? 10.145 55.830 4.612 1.00 22.09 137 SER A O 1
ATOM 1036 N N . ARG A 1 138 ? 9.749 57.232 6.313 1.00 19.13 138 ARG A N 1
ATOM 1037 C CA . ARG A 1 138 ? 11.125 57.186 6.786 1.00 20.31 138 ARG A CA 1
ATOM 1038 C C . ARG A 1 138 ? 11.327 55.799 7.396 1.00 21.75 138 ARG A C 1
ATOM 1039 O O . ARG A 1 138 ? 10.369 55.162 7.831 1.00 19.67 138 ARG A O 1
ATOM 1047 N N . TYR A 1 139 ? 12.564 55.323 7.402 1.00 21.31 139 TYR A N 1
ATOM 1048 C CA . TYR A 1 139 ? 12.861 54.012 7.976 1.00 23.66 139 TYR A CA 1
ATOM 1049 C C . TYR A 1 139 ? 13.300 54.179 9.423 1.00 24.12 139 TYR A C 1
ATOM 1050 O O . TYR A 1 139 ? 13.890 55.205 9.789 1.00 23.84 139 TYR A O 1
ATOM 1059 N N . LEU A 1 140 ? 13.017 53.182 10.259 1.00 23.07 140 LEU A N 1
ATOM 1060 C CA . LEU A 1 140 ? 13.476 53.236 11.645 1.00 28.12 140 LEU A CA 1
ATOM 1061 C C . LEU A 1 140 ? 15.003 53.229 11.592 1.00 30.50 140 LEU A C 1
ATOM 1062 O O . LEU A 1 140 ? 15.595 52.653 10.673 1.00 30.54 140 LEU A O 1
ATOM 1067 N N . ASN A 1 141 ? 15.634 53.855 12.578 1.00 33.34 141 ASN A N 1
ATOM 1068 C CA . ASN A 1 141 ? 17.092 53.907 12.659 1.00 36.58 141 ASN A CA 1
ATOM 1069 C C . ASN A 1 141 ? 17.774 54.600 11.489 1.00 35.98 141 ASN A C 1
ATOM 1070 O O . ASN A 1 141 ? 18.992 54.511 11.341 1.00 37.14 141 ASN A O 1
ATOM 1075 N N . GLU A 1 142 ? 17.012 55.280 10.646 1.00 30.54 142 GLU A N 1
ATOM 1076 C CA . GLU A 1 142 ? 17.660 55.961 9.540 1.00 28.76 142 GLU A CA 1
ATOM 1077 C C . GLU A 1 142 ? 18.533 57.080 10.111 1.00 31.43 142 GLU A C 1
ATOM 1078 O O . GLU A 1 142 ? 19.596 57.393 9.569 1.00 32.57 142 GLU A O 1
ATOM 1084 N N . GLY A 1 147 ? 15.945 63.010 19.702 1.00 43.18 147 GLY A N 1
ATOM 1085 C CA . GLY A 1 147 ? 15.368 63.684 18.553 1.00 39.96 147 GLY A CA 1
ATOM 1086 C C . GLY A 1 147 ? 14.515 62.749 17.704 1.00 40.76 147 GLY A C 1
ATOM 1087 O O . GLY A 1 147 ? 13.284 62.795 17.775 1.00 39.82 147 GLY A O 1
ATOM 1088 N N . GLU A 1 148 ? 15.160 61.902 16.913 1.00 36.35 148 GLU A N 1
ATOM 1089 C CA . GLU A 1 148 ? 14.440 60.982 16.058 1.00 33.41 148 GLU A CA 1
ATOM 1090 C C . GLU A 1 148 ? 13.713 59.872 16.800 1.00 30.81 148 GLU A C 1
ATOM 1091 O O . GLU A 1 148 ? 12.607 59.498 16.427 1.00 28.36 148 GLU A O 1
ATOM 1093 N N . LYS A 1 149 ? 14.337 59.319 17.834 1.00 28.15 149 LYS A N 1
ATOM 1094 C CA . LYS A 1 149 ? 13.692 58.250 18.598 1.00 24.25 149 LYS A CA 1
ATOM 1095 C C . LYS A 1 149 ? 12.489 58.868 19.327 1.00 21.86 149 LYS A C 1
ATOM 1096 O O . LYS A 1 149 ? 11.420 58.234 19.458 1.00 19.26 149 LYS A O 1
ATOM 1098 N N . LYS A 1 150 ? 12.648 60.118 19.760 1.00 22.26 150 LYS A N 1
ATOM 1099 C CA . LYS A 1 150 ? 11.558 60.813 20.455 1.00 22.33 150 LYS A CA 1
ATOM 1100 C C . LYS A 1 150 ? 10.359 61.028 19.527 1.00 18.73 150 LYS A C 1
ATOM 1101 O O . LYS A 1 150 ? 9.213 60.858 19.948 1.00 17.53 150 LYS A O 1
ATOM 1107 N N . ARG A 1 151 ? 10.612 61.422 18.276 1.00 19.55 151 ARG A N 1
ATOM 1108 C CA . ARG A 1 151 ? 9.516 61.639 17.329 1.00 20.33 151 ARG A CA 1
ATOM 1109 C C . ARG A 1 151 ? 8.699 60.373 17.134 1.00 17.49 151 ARG A C 1
ATOM 1110 O O . ARG A 1 151 ? 7.476 60.421 17.071 1.00 16.72 151 ARG A O 1
ATOM 1118 N N . ASN A 1 152 ? 9.388 59.238 17.011 1.00 18.62 152 ASN A N 1
ATOM 1119 C CA . ASN A 1 152 ? 8.723 57.959 16.828 1.00 19.34 152 ASN A CA 1
ATOM 1120 C C . ASN A 1 152 ? 7.877 57.605 18.044 1.00 14.30 152 ASN A C 1
ATOM 1121 O O . ASN A 1 152 ? 6.782 57.070 17.908 1.00 16.90 152 ASN A O 1
ATOM 1126 N N A GLU A 1 153 ? 8.391 57.885 19.238 0.50 15.03 153 GLU A N 1
ATOM 1127 N N B GLU A 1 153 ? 8.394 57.885 19.236 0.50 15.06 153 GLU A N 1
ATOM 1128 C CA A GLU A 1 153 ? 7.644 57.585 20.456 0.50 12.80 153 GLU A CA 1
ATOM 1129 C CA B GLU A 1 153 ? 7.653 57.586 20.459 0.50 12.72 153 GLU A CA 1
ATOM 1130 C C A GLU A 1 153 ? 6.400 58.468 20.572 0.50 13.40 153 GLU A C 1
ATOM 1131 C C B GLU A 1 153 ? 6.404 58.468 20.573 0.50 13.42 153 GLU A C 1
ATOM 1132 O O A GLU A 1 153 ? 5.365 58.024 21.069 0.50 11.98 153 GLU A O 1
ATOM 1133 O O B GLU A 1 153 ? 5.368 58.021 21.066 0.50 11.97 153 GLU A O 1
ATOM 1144 N N . ILE A 1 154 ? 6.504 59.715 20.122 1.00 12.25 154 ILE A N 1
ATOM 1145 C CA . ILE A 1 154 ? 5.359 60.645 20.202 1.00 12.39 154 ILE A CA 1
ATOM 1146 C C . ILE A 1 154 ? 4.264 60.236 19.214 1.00 10.69 154 ILE A C 1
ATOM 1147 O O . ILE A 1 154 ? 3.083 60.403 19.484 1.00 11.37 154 ILE A O 1
ATOM 1152 N N A LEU A 1 155 ? 4.652 59.689 18.060 0.50 11.26 155 LEU A N 1
ATOM 1153 N N B LEU A 1 155 ? 4.650 59.689 18.070 0.50 11.32 155 LEU A N 1
ATOM 1154 C CA A LEU A 1 155 ? 3.633 59.249 17.114 0.50 12.61 155 LEU A CA 1
ATOM 1155 C CA B LEU A 1 155 ? 3.626 59.236 17.152 0.50 12.76 155 LEU A CA 1
ATOM 1156 C C A LEU A 1 155 ? 2.927 58.048 17.758 0.50 12.69 155 LEU A C 1
ATOM 1157 C C B LEU A 1 155 ? 2.920 58.051 17.779 0.50 12.76 155 LEU A C 1
ATOM 1158 O O A LEU A 1 155 ? 1.714 57.889 17.637 0.50 12.78 155 LEU A O 1
ATOM 1159 O O B LEU A 1 155 ? 1.713 57.887 17.637 0.50 12.79 155 LEU A O 1
ATOM 1168 N N . GLN A 1 156 ? 3.675 57.208 18.475 1.00 14.01 156 GLN A N 1
ATOM 1169 C CA . GLN A 1 156 ? 3.047 56.064 19.138 1.00 13.86 156 GLN A CA 1
ATOM 1170 C C . GLN A 1 156 ? 2.100 56.573 20.232 1.00 12.43 156 GLN A C 1
ATOM 1171 O O . GLN A 1 156 ? 1.026 56.015 20.453 1.00 12.37 156 GLN A O 1
ATOM 1177 N N . LEU A 1 157 ? 2.512 57.619 20.938 1.00 12.43 157 LEU A N 1
ATOM 1178 C CA . LEU A 1 157 ? 1.667 58.178 22.001 1.00 14.57 157 LEU A CA 1
ATOM 1179 C C . LEU A 1 157 ? 0.282 58.550 21.481 1.00 16.04 157 LEU A C 1
ATOM 1180 O O . LEU A 1 157 ? -0.727 58.226 22.100 1.00 15.58 157 LEU A O 1
ATOM 1185 N N A LEU A 1 158 ? 0.236 59.243 20.347 0.50 12.84 158 LEU A N 1
ATOM 1186 N N B LEU A 1 158 ? 0.242 59.239 20.346 0.50 12.75 158 LEU A N 1
ATOM 1187 C CA A LEU A 1 158 ? -1.044 59.655 19.778 0.50 13.96 158 LEU A CA 1
ATOM 1188 C CA B LEU A 1 158 ? -1.031 59.660 19.772 0.50 13.73 158 LEU A CA 1
ATOM 1189 C C A LEU A 1 158 ? -1.846 58.506 19.172 0.50 18.29 158 LEU A C 1
ATOM 1190 C C B LEU A 1 158 ? -1.842 58.513 19.166 0.50 18.20 158 LEU A C 1
ATOM 1191 O O A LEU A 1 158 ? -3.072 58.456 19.308 0.50 22.59 158 LEU A O 1
ATOM 1192 O O B LEU A 1 158 ? -3.067 58.465 19.307 0.50 22.57 158 LEU A O 1
ATOM 1201 N N . VAL A 1 159 ? -1.162 57.585 18.506 1.00 15.19 159 VAL A N 1
ATOM 1202 C CA . VAL A 1 159 ? -1.847 56.458 17.870 1.00 16.39 159 VAL A CA 1
ATOM 1203 C C . VAL A 1 159 ? -2.358 55.370 18.814 1.00 18.20 159 VAL A C 1
ATOM 1204 O O . VAL A 1 159 ? -3.464 54.832 18.619 1.00 18.83 159 VAL A O 1
ATOM 1208 N N A LEU A 1 160 ? -1.567 55.055 19.836 0.50 15.54 160 LEU A N 1
ATOM 1209 N N B LEU A 1 160 ? -1.570 55.057 19.836 0.50 15.72 160 LEU A N 1
ATOM 1210 C CA A LEU A 1 160 ? -1.938 54.020 20.799 0.50 15.06 160 LEU A CA 1
ATOM 1211 C CA B LEU A 1 160 ? -1.940 54.022 20.798 0.50 15.63 160 LEU A CA 1
ATOM 1212 C C A LEU A 1 160 ? -2.999 54.469 21.800 0.50 17.34 160 LEU A C 1
ATOM 1213 C C B LEU A 1 160 ? -2.999 54.469 21.802 0.50 17.51 160 LEU A C 1
ATOM 1214 O O A LEU A 1 160 ? -3.602 53.639 22.476 0.50 19.79 160 LEU A O 1
ATOM 1215 O O B LEU A 1 160 ? -3.601 53.640 22.480 0.50 19.85 160 LEU A O 1
ATOM 1224 N N . GLU A 1 161 ? -3.220 55.775 21.895 1.00 19.51 161 GLU A N 1
ATOM 1225 C CA . GLU A 1 161 ? -4.233 56.313 22.806 1.00 20.62 161 GLU A CA 1
ATOM 1226 C C . GLU A 1 161 ? -4.222 55.807 24.248 1.00 16.08 161 GLU A C 1
ATOM 1227 O O . GLU A 1 161 ? -5.215 55.291 24.743 1.00 17.35 161 GLU A O 1
ATOM 1233 N N . PRO A 1 162 ? -3.083 55.925 24.937 1.00 14.31 162 PRO A N 1
ATOM 1234 C CA . PRO A 1 162 ? -3.033 55.461 26.329 1.00 12.25 162 PRO A CA 1
ATOM 1235 C C . PRO A 1 162 ? -3.849 56.396 27.226 1.00 11.87 162 PRO A C 1
ATOM 1236 O O . PRO A 1 162 ? -4.144 57.529 26.843 1.00 14.88 162 PRO A O 1
ATOM 1240 N N . THR A 1 163 ? -4.218 55.921 28.409 1.00 10.54 163 THR A N 1
ATOM 1241 C CA . THR A 1 163 ? -4.956 56.748 29.358 1.00 13.20 163 THR A CA 1
ATOM 1242 C C . THR A 1 163 ? -3.986 57.560 30.181 1.00 11.03 163 THR A C 1
ATOM 1243 O O . THR A 1 163 ? -4.272 58.699 30.519 1.00 10.51 163 THR A O 1
ATOM 1247 N N . TYR A 1 164 ? -2.850 56.950 30.532 1.00 11.14 164 TYR A N 1
ATOM 1248 C CA . TYR A 1 164 ? -1.829 57.670 31.287 1.00 11.27 164 TYR A CA 1
ATOM 1249 C C . TYR A 1 164 ? -0.480 57.459 30.605 1.00 9.92 164 TYR A C 1
ATOM 1250 O O . TYR A 1 164 ? -0.227 56.408 30.032 1.00 12.05 164 TYR A O 1
ATOM 1259 N N . ALA A 1 165 ? 0.373 58.471 30.666 1.00 8.47 165 ALA A N 1
ATOM 1260 C CA . ALA A 1 165 ? 1.718 58.361 30.104 1.00 9.19 165 ALA A CA 1
ATOM 1261 C C . ALA A 1 165 ? 2.719 58.981 31.051 1.00 10.07 165 ALA A C 1
ATOM 1262 O O . ALA A 1 165 ? 2.516 60.086 31.550 1.00 12.15 165 ALA A O 1
ATOM 1264 N N . VAL A 1 166 ? 3.817 58.266 31.261 1.00 9.51 166 VAL A N 1
ATOM 1265 C CA . VAL A 1 166 ? 4.898 58.735 32.142 1.00 9.73 166 VAL A CA 1
ATOM 1266 C C . VAL A 1 166 ? 6.045 58.931 31.171 1.00 11.16 166 VAL A C 1
ATOM 1267 O O . VAL A 1 166 ? 6.504 57.954 30.551 1.00 13.79 166 VAL A O 1
ATOM 1271 N N . LEU A 1 167 ? 6.469 60.180 31.001 1.00 9.53 167 LEU A N 1
ATOM 1272 C CA . LEU A 1 167 ? 7.524 60.519 30.040 1.00 12.79 167 LEU A CA 1
ATOM 1273 C C . LEU A 1 167 ? 8.741 61.093 30.708 1.00 9.69 167 LEU A C 1
ATOM 1274 O O . LEU A 1 167 ? 8.705 62.221 31.207 1.00 12.75 167 LEU A O 1
ATOM 1279 N N . ASP A 1 168 ? 9.830 60.332 30.700 1.00 8.83 168 ASP A N 1
ATOM 1280 C CA . ASP A 1 168 ? 11.040 60.824 31.365 1.00 11.33 168 ASP A CA 1
ATOM 1281 C C . ASP A 1 168 ? 11.924 61.487 30.300 1.00 7.74 168 ASP A C 1
ATOM 1282 O O . ASP A 1 168 ? 12.453 60.804 29.408 1.00 11.12 168 ASP A O 1
ATOM 1287 N N . GLU A 1 169 ? 12.050 62.819 30.392 1.00 8.35 169 GLU A N 1
ATOM 1288 C CA . GLU A 1 169 ? 12.801 63.585 29.418 1.00 9.73 169 GLU A CA 1
ATOM 1289 C C . GLU A 1 169 ? 14.134 64.059 29.953 1.00 7.64 169 GLU A C 1
ATOM 1290 O O . GLU A 1 169 ? 14.734 64.983 29.395 1.00 10.74 169 GLU A O 1
ATOM 1296 N N . THR A 1 170 ? 14.584 63.433 31.041 1.00 9.51 170 THR A N 1
ATOM 1297 C CA . THR A 1 170 ? 15.884 63.788 31.606 1.00 11.47 170 THR A CA 1
ATOM 1298 C C . THR A 1 170 ? 16.954 63.544 30.555 1.00 11.56 170 THR A C 1
ATOM 1299 O O . THR A 1 170 ? 17.898 64.317 30.447 1.00 10.78 170 THR A O 1
ATOM 1303 N N . ASP A 1 171 ? 16.809 62.480 29.773 1.00 12.13 171 ASP A N 1
ATOM 1304 C CA . ASP A 1 171 ? 17.837 62.179 28.780 1.00 11.41 171 ASP A CA 1
ATOM 1305 C C . ASP A 1 171 ? 17.915 63.175 27.620 1.00 11.83 171 ASP A C 1
ATOM 1306 O O . ASP A 1 171 ? 18.863 63.134 26.830 1.00 13.38 171 ASP A O 1
ATOM 1311 N N . SER A 1 172 ? 16.947 64.092 27.528 1.00 10.90 172 SER A N 1
ATOM 1312 C CA . SER A 1 172 ? 16.990 65.123 26.484 1.00 9.29 172 SER A CA 1
ATOM 1313 C C . SER A 1 172 ? 17.768 66.365 26.923 1.00 13.52 172 SER A C 1
ATOM 1314 O O . SER A 1 172 ? 18.177 67.174 26.089 1.00 13.11 172 SER A O 1
ATOM 1317 N N . GLY A 1 173 ? 17.965 66.516 28.233 1.00 11.69 173 GLY A N 1
ATOM 1318 C CA . GLY A 1 173 ? 18.673 67.683 28.735 1.00 8.81 173 GLY A CA 1
ATOM 1319 C C . GLY A 1 173 ? 18.054 68.977 28.236 1.00 12.73 173 GLY A C 1
ATOM 1320 O O . GLY A 1 173 ? 16.836 69.176 28.344 1.00 12.23 173 GLY A O 1
ATOM 1321 N N . LEU A 1 174 ? 18.898 69.860 27.699 1.00 11.16 174 LEU A N 1
ATOM 1322 C CA . LEU A 1 174 ? 18.421 71.130 27.154 1.00 13.73 174 LEU A CA 1
ATOM 1323 C C . LEU A 1 174 ? 18.343 71.128 25.628 1.00 16.12 174 LEU A C 1
ATOM 1324 O O . LEU A 1 174 ? 18.470 72.187 24.991 1.00 18.90 174 LEU A O 1
ATOM 1329 N N . ASP A 1 175 ? 18.145 69.947 25.037 1.00 14.59 175 ASP A N 1
ATOM 1330 C CA . ASP A 1 175 ? 18.014 69.816 23.567 1.00 14.40 175 ASP A CA 1
ATOM 1331 C C . ASP A 1 175 ? 16.601 70.336 23.267 1.00 13.25 175 ASP A C 1
ATOM 1332 O O . ASP A 1 175 ? 15.621 69.586 23.335 1.00 13.84 175 ASP A O 1
ATOM 1337 N N . ILE A 1 176 ? 16.497 71.623 22.927 1.00 13.47 176 ILE A N 1
ATOM 1338 C CA . ILE A 1 176 ? 15.194 72.238 22.704 1.00 12.72 176 ILE A CA 1
ATOM 1339 C C . ILE A 1 176 ? 14.315 71.534 21.659 1.00 15.56 176 ILE A C 1
ATOM 1340 O O . ILE A 1 176 ? 13.105 71.389 21.853 1.00 14.70 176 ILE A O 1
ATOM 1345 N N A ASP A 1 177 ? 14.911 71.093 20.555 0.50 16.37 177 ASP A N 1
ATOM 1346 N N B ASP A 1 177 ? 14.908 71.104 20.552 0.50 16.55 177 ASP A N 1
ATOM 1347 C CA A ASP A 1 177 ? 14.108 70.411 19.551 0.50 18.68 177 ASP A CA 1
ATOM 1348 C CA B ASP A 1 177 ? 14.123 70.412 19.539 0.50 19.24 177 ASP A CA 1
ATOM 1349 C C A ASP A 1 177 ? 13.429 69.180 20.132 0.50 17.33 177 ASP A C 1
ATOM 1350 C C B ASP A 1 177 ? 13.437 69.176 20.1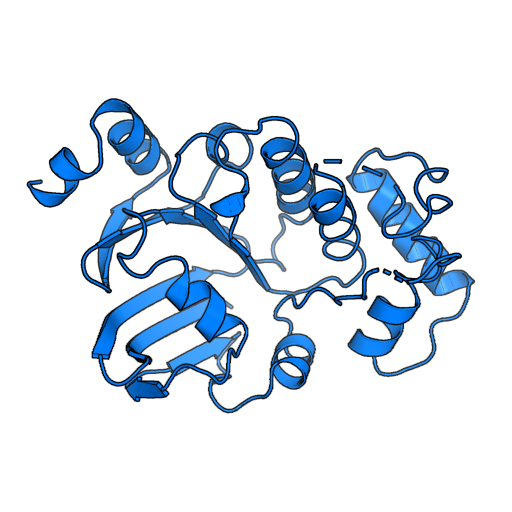20 0.50 17.50 177 ASP A C 1
ATOM 1351 O O A ASP A 1 177 ? 12.244 68.957 19.892 0.50 15.67 177 ASP A O 1
ATOM 1352 O O B ASP A 1 177 ? 12.251 68.953 19.879 0.50 15.74 177 ASP A O 1
ATOM 1361 N N . ALA A 1 178 ? 14.178 68.383 20.891 1.00 13.48 178 ALA A N 1
ATOM 1362 C CA . ALA A 1 178 ? 13.629 67.170 21.489 1.00 13.37 178 ALA A CA 1
ATOM 1363 C C . ALA A 1 178 ? 12.565 67.477 22.527 1.00 13.82 178 ALA A C 1
ATOM 1364 O O . ALA A 1 178 ? 11.575 66.772 22.604 1.00 13.72 178 ALA A O 1
ATOM 1366 N N . LEU A 1 179 ? 12.774 68.517 23.328 1.00 10.80 179 LEU A N 1
ATOM 1367 C CA . LEU A 1 179 ? 11.777 68.865 24.336 1.00 10.20 179 LEU A CA 1
ATOM 1368 C C . LEU A 1 179 ? 10.503 69.344 23.659 1.00 13.25 179 LEU A C 1
ATOM 1369 O O . LEU A 1 179 ? 9.405 69.019 24.106 1.00 12.39 179 LEU A O 1
ATOM 1374 N N . LYS A 1 180 ? 10.647 70.080 22.559 1.00 11.53 180 LYS A N 1
ATOM 1375 C CA . LYS A 1 180 ? 9.467 70.588 21.882 1.00 14.61 180 LYS A CA 1
ATOM 1376 C C . LYS A 1 180 ? 8.652 69.488 21.206 1.00 14.34 180 LYS A C 1
ATOM 1377 O O . LYS A 1 180 ? 7.433 69.589 21.135 1.00 13.45 180 LYS A O 1
ATOM 1383 N N . VAL A 1 181 ? 9.321 68.453 20.710 1.00 14.05 181 VAL A N 1
ATOM 1384 C CA . VAL A 1 181 ? 8.618 67.338 20.076 1.00 14.71 181 VAL A CA 1
ATOM 1385 C C . VAL A 1 181 ? 7.736 66.655 21.121 1.00 14.20 181 VAL A C 1
ATOM 1386 O O . VAL A 1 181 ? 6.571 66.315 20.863 1.00 14.31 181 VAL A O 1
ATOM 1390 N N . VAL A 1 182 ? 8.301 66.411 22.299 1.00 12.57 182 VAL A N 1
ATOM 1391 C CA . VAL A 1 182 ? 7.510 65.779 23.341 1.00 11.48 182 VAL A CA 1
ATOM 1392 C C . VAL A 1 182 ? 6.366 66.704 23.778 1.00 12.29 182 VAL A C 1
ATOM 1393 O O . VAL A 1 182 ? 5.252 66.252 23.999 1.00 11.03 182 VAL A O 1
ATOM 1397 N N . ALA A 1 183 ? 6.631 68.002 23.917 1.00 11.37 183 ALA A N 1
ATOM 1398 C CA . ALA A 1 183 ? 5.563 68.920 24.324 1.00 10.56 183 ALA A CA 1
ATOM 1399 C C . ALA A 1 183 ? 4.431 68.926 23.307 1.00 10.76 183 ALA A C 1
ATOM 1400 O O . ALA A 1 183 ? 3.264 68.978 23.677 1.00 14.49 183 ALA A O 1
ATOM 1402 N N . ARG A 1 184 ? 4.768 68.884 22.023 1.00 11.86 184 ARG A N 1
ATOM 1403 C CA . ARG A 1 184 ? 3.727 68.896 20.993 1.00 13.93 184 ARG A CA 1
ATOM 1404 C C . ARG A 1 184 ? 2.820 67.698 21.192 1.00 13.99 184 ARG A C 1
ATOM 1405 O O . ARG A 1 184 ? 1.593 67.817 21.144 1.00 13.17 184 ARG A O 1
ATOM 1413 N N . GLY A 1 185 ? 3.430 66.546 21.461 1.00 12.32 185 GLY A N 1
ATOM 1414 C CA . GLY A 1 185 ? 2.647 65.343 21.679 1.00 11.40 185 GLY A CA 1
ATOM 1415 C C . GLY A 1 185 ? 1.813 65.406 22.953 1.00 13.41 185 GLY A C 1
ATOM 1416 O O . GLY A 1 185 ? 0.620 65.106 22.940 1.00 12.00 185 GLY A O 1
ATOM 1417 N N . VAL A 1 186 ? 2.424 65.806 24.065 1.00 11.67 186 VAL A N 1
ATOM 1418 C CA . VAL A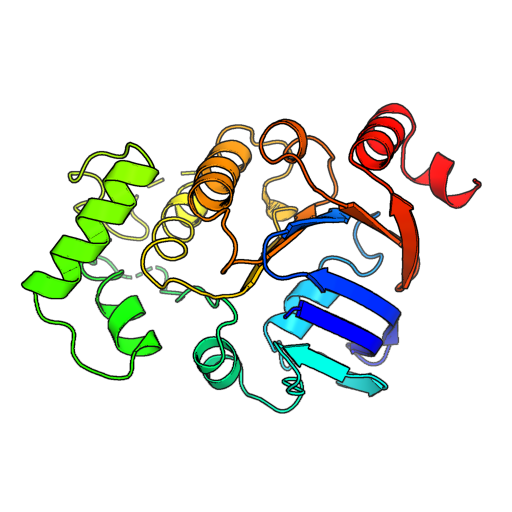 1 186 ? 1.660 65.865 25.306 1.00 8.64 186 VAL A CA 1
ATOM 1419 C C . VAL A 1 186 ? 0.529 66.891 25.204 1.00 9.41 186 VAL A C 1
ATOM 1420 O O . VAL A 1 186 ? -0.580 66.625 25.639 1.00 10.39 186 VAL A O 1
ATOM 1424 N N . ASN A 1 187 ? 0.785 68.043 24.606 1.00 11.32 187 ASN A N 1
ATOM 1425 C CA . ASN A 1 187 ? -0.273 69.052 24.496 1.00 12.78 187 ASN A CA 1
ATOM 1426 C C . ASN A 1 187 ? -1.403 68.565 23.574 1.00 13.80 187 ASN A C 1
ATOM 1427 O O . ASN A 1 187 ? -2.572 68.886 23.790 1.00 13.29 187 ASN A O 1
ATOM 1432 N N . ALA A 1 188 ? -1.062 67.775 22.561 1.00 13.82 188 ALA A N 1
ATOM 1433 C CA . ALA A 1 188 ? -2.081 67.258 21.651 1.00 14.59 188 ALA A CA 1
ATOM 1434 C C . ALA A 1 188 ? -2.982 66.201 22.327 1.00 15.79 188 ALA A C 1
ATOM 1435 O O . ALA A 1 188 ? -4.140 66.028 21.953 1.00 16.94 188 ALA A O 1
ATOM 1437 N N . MET A 1 189 ? -2.448 65.505 23.325 1.00 11.03 189 MET A N 1
ATOM 1438 C CA . MET A 1 189 ? -3.200 64.491 24.065 1.00 12.51 189 MET A CA 1
ATOM 1439 C C . MET A 1 189 ? -4.022 65.051 25.217 1.00 11.12 189 MET A C 1
ATOM 1440 O O . MET A 1 189 ? -4.886 64.341 25.744 1.00 13.27 189 MET A O 1
ATOM 1445 N N . ARG A 1 190 ? -3.737 66.291 25.632 1.00 14.38 190 ARG A N 1
ATOM 1446 C CA . ARG A 1 190 ? -4.451 66.886 26.767 1.00 14.18 190 ARG A CA 1
ATOM 1447 C C . ARG A 1 190 ? -5.948 66.777 26.598 1.00 13.98 190 ARG A C 1
ATOM 1448 O O . ARG A 1 190 ? -6.497 67.128 25.551 1.00 14.45 190 ARG A O 1
ATOM 1456 N N . GLY A 1 191 ? -6.605 66.321 27.651 1.00 12.72 191 GLY A N 1
ATOM 1457 C CA . GLY A 1 191 ? -8.045 66.131 27.592 1.00 14.19 191 GLY A CA 1
ATOM 1458 C C . GLY A 1 191 ? -8.511 65.426 28.851 1.00 12.98 191 GLY A C 1
ATOM 1459 O O . GLY A 1 191 ? -7.699 64.926 29.646 1.00 13.98 191 GLY A O 1
ATOM 1460 N N . PRO A 1 192 ? -9.830 65.297 29.029 1.00 13.82 192 PRO A N 1
ATOM 1461 C CA . PRO A 1 192 ? -10.398 64.654 30.210 1.00 13.30 192 PRO A CA 1
ATOM 1462 C C . PRO A 1 192 ? -10.098 63.176 30.379 1.00 12.27 192 PRO A C 1
ATOM 1463 O O . PRO A 1 192 ? -10.235 62.632 31.470 1.00 16.85 192 PRO A O 1
ATOM 1467 N N . ASN A 1 193 ? -9.646 62.546 29.307 1.00 11.63 193 ASN A N 1
ATOM 1468 C CA . ASN A 1 193 ? -9.390 61.119 29.305 1.00 12.58 193 ASN A CA 1
ATOM 1469 C C . ASN A 1 193 ? -7.913 60.759 29.279 1.00 13.22 193 ASN A C 1
ATOM 1470 O O . ASN A 1 193 ? -7.552 59.620 28.979 1.00 14.86 193 ASN A O 1
ATOM 1475 N N . PHE A 1 194 ? -7.067 61.726 29.600 1.00 10.36 194 PHE A N 1
ATOM 1476 C CA . PHE A 1 194 ? -5.629 61.479 29.574 1.00 11.45 194 PHE A CA 1
ATOM 1477 C C . PHE A 1 194 ? -4.937 62.164 30.756 1.00 12.16 194 PHE A C 1
ATOM 1478 O O . PHE A 1 194 ? -5.282 63.281 31.096 1.00 11.51 194 PHE A O 1
ATOM 1486 N N . GLY A 1 195 ? -3.991 61.469 31.387 1.00 10.81 195 GLY A N 1
ATOM 1487 C CA . GLY A 1 195 ? -3.215 62.075 32.453 1.00 9.04 195 GLY A CA 1
ATOM 1488 C C . GLY A 1 195 ? -1.749 61.809 32.121 1.00 11.17 195 GLY A C 1
ATOM 1489 O O . GLY A 1 195 ? -1.422 60.783 31.516 1.00 10.48 195 GLY A O 1
ATOM 1490 N N . ALA A 1 196 ? -0.860 62.721 32.498 1.00 9.75 196 ALA A N 1
ATOM 1491 C CA . ALA A 1 196 ? 0.561 62.510 32.220 1.00 9.44 196 ALA A CA 1
ATOM 1492 C C . ALA A 1 196 ? 1.461 62.996 33.351 1.00 9.40 196 ALA A C 1
ATOM 1493 O O . ALA A 1 196 ? 1.106 63.910 34.107 1.00 9.55 196 ALA A O 1
ATOM 1495 N N . LEU A 1 197 ? 2.631 62.369 33.451 1.00 8.75 197 LEU A N 1
ATOM 1496 C CA . LEU A 1 197 ? 3.635 62.782 34.429 1.0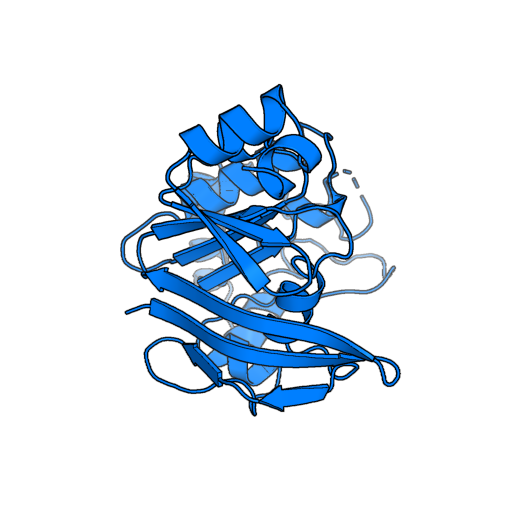0 7.84 197 LEU A CA 1
ATOM 1497 C C . LEU A 1 197 ? 4.906 62.949 33.595 1.00 8.97 197 LEU A C 1
ATOM 1498 O O . LEU A 1 197 ? 5.385 61.987 32.997 1.00 8.87 197 LEU A O 1
ATOM 1503 N N . VAL A 1 198 ? 5.443 64.168 33.565 1.00 8.81 198 VAL A N 1
ATOM 1504 C CA . VAL A 1 198 ? 6.662 64.460 32.818 1.00 8.05 198 VAL A CA 1
ATOM 1505 C C . VAL A 1 198 ? 7.773 64.536 33.863 1.00 9.55 198 VAL A C 1
ATOM 1506 O O . VAL A 1 198 ? 7.714 65.366 34.799 1.00 9.88 198 VAL A O 1
ATOM 1510 N N . ILE A 1 199 ? 8.757 63.645 33.728 1.00 9.74 199 ILE A N 1
ATOM 1511 C CA . ILE A 1 199 ? 9.883 63.584 34.662 1.00 8.25 199 ILE A CA 1
ATOM 1512 C C . ILE A 1 199 ? 11.031 64.350 34.030 1.00 8.70 199 ILE A C 1
ATOM 1513 O O . ILE A 1 199 ? 11.371 64.127 32.872 1.00 10.24 199 ILE A O 1
ATOM 1518 N N . THR A 1 200 ? 11.632 65.265 34.786 1.00 7.78 200 THR A N 1
ATOM 1519 C CA . THR A 1 200 ? 12.697 66.067 34.213 1.00 9.20 200 THR A CA 1
ATOM 1520 C C . THR A 1 200 ? 13.594 66.628 35.316 1.00 14.39 200 THR A C 1
ATOM 1521 O O . THR A 1 200 ? 13.173 66.750 36.475 1.00 13.93 200 THR A O 1
ATOM 1525 N N . HIS A 1 201 ? 14.842 66.930 34.962 1.00 11.78 201 HIS A N 1
ATOM 1526 C CA . HIS A 1 201 ? 15.760 67.548 35.914 1.00 11.64 201 HIS A CA 1
ATOM 1527 C C . HIS A 1 201 ? 15.682 69.058 35.709 1.00 10.15 201 HIS A C 1
ATOM 1528 O O . HIS A 1 201 ? 15.559 69.828 36.663 1.00 12.07 201 HIS A O 1
ATOM 1535 N N . TYR A 1 202 ? 15.713 69.481 34.448 1.00 10.63 202 TYR A N 1
ATOM 1536 C CA . TYR A 1 202 ? 15.628 70.907 34.102 1.00 13.32 202 TYR A CA 1
ATOM 1537 C C . TYR A 1 202 ? 14.188 71.358 33.968 1.00 14.02 202 TYR A C 1
ATOM 1538 O O . TYR A 1 202 ? 13.322 70.608 33.533 1.00 14.40 202 TYR A O 1
ATOM 1547 N N . GLN A 1 203 ? 13.942 72.613 34.307 1.00 12.99 203 GLN A N 1
ATOM 1548 C CA . GLN A 1 203 ? 12.611 73.186 34.185 1.00 11.47 203 GLN A CA 1
ATOM 1549 C C . GLN A 1 203 ? 12.225 73.498 32.724 1.00 15.15 203 GLN A C 1
ATOM 1550 O O . GLN A 1 203 ? 11.046 73.607 32.414 1.00 14.91 203 GLN A O 1
ATOM 1556 N N A ARG A 1 204 ? 13.223 73.627 31.847 0.50 13.67 204 ARG A N 1
ATOM 1557 N N B ARG A 1 204 ? 13.224 73.633 31.852 0.50 13.75 204 ARG A N 1
ATOM 1558 C CA A ARG A 1 204 ? 12.991 74.017 30.447 0.50 12.51 204 ARG A CA 1
ATOM 1559 C CA B ARG A 1 204 ? 12.999 74.020 30.451 0.50 12.78 204 ARG A CA 1
ATOM 1560 C C A ARG A 1 204 ? 11.740 73.503 29.748 0.50 11.48 204 ARG A C 1
ATOM 1561 C C B ARG A 1 204 ? 11.745 73.503 29.749 0.50 11.56 204 ARG A C 1
ATOM 1562 O O A ARG A 1 204 ? 10.960 74.291 29.218 0.50 13.55 204 ARG A O 1
ATOM 1563 O O B ARG A 1 204 ? 10.964 74.291 29.217 0.50 13.57 204 ARG A O 1
ATOM 1578 N N . ILE A 1 205 ? 11.542 72.191 29.734 1.00 11.61 205 ILE A N 1
ATOM 1579 C CA . ILE A 1 205 ? 10.374 71.647 29.036 1.00 10.70 205 ILE A CA 1
ATOM 1580 C C . ILE A 1 205 ? 9.033 72.173 29.537 1.00 12.94 205 ILE A C 1
ATOM 1581 O O . ILE A 1 205 ? 8.033 72.179 28.790 1.00 12.62 205 ILE A O 1
ATOM 1586 N N . LEU A 1 206 ? 9.008 72.626 30.787 1.00 11.62 206 LEU A N 1
ATOM 1587 C CA . LEU A 1 206 ? 7.769 73.096 31.382 1.00 12.03 206 LEU A CA 1
ATOM 1588 C C . LEU A 1 206 ? 7.320 74.453 30.872 1.00 13.75 206 LEU A C 1
ATOM 1589 O O . LEU A 1 206 ? 6.234 74.935 31.223 1.00 15.60 206 LEU A O 1
ATOM 1594 N N . ASN A 1 207 ? 8.157 75.064 30.043 1.00 13.10 207 ASN A N 1
ATOM 1595 C CA . ASN A 1 207 ? 7.783 76.326 29.408 1.00 13.71 207 ASN A CA 1
ATOM 1596 C C . ASN A 1 207 ? 6.970 75.953 28.160 1.00 17.98 207 ASN A C 1
ATOM 1597 O O . ASN A 1 207 ? 6.220 76.787 27.623 1.00 20.75 207 ASN A O 1
ATOM 1602 N N . TYR A 1 208 ? 7.107 74.698 27.706 1.00 14.51 208 TYR A N 1
ATOM 1603 C CA . TYR A 1 208 ? 6.365 74.229 26.532 1.00 15.06 208 TYR A CA 1
ATOM 1604 C C . TYR A 1 208 ? 5.162 73.374 26.941 1.00 18.59 208 TYR A C 1
ATOM 1605 O O . TYR A 1 208 ? 4.160 73.348 26.242 1.00 15.91 208 TYR A O 1
ATOM 1614 N N . ILE A 1 209 ? 5.277 72.690 28.083 1.00 15.82 209 ILE A N 1
ATOM 1615 C CA . ILE A 1 209 ? 4.188 71.867 28.617 1.00 15.77 209 ILE A CA 1
ATOM 1616 C C . ILE A 1 209 ? 3.882 72.474 29.978 1.00 17.76 209 ILE A C 1
ATOM 1617 O O . ILE A 1 209 ? 4.582 72.184 30.942 1.00 15.49 209 ILE A O 1
ATOM 1622 N N . GLN A 1 210 ? 2.849 73.302 30.070 1.00 15.69 210 GLN A N 1
ATOM 1623 C CA . GLN A 1 210 ? 2.515 73.908 31.350 1.00 15.68 210 GLN A CA 1
ATOM 1624 C C . GLN A 1 210 ? 1.893 72.846 32.281 1.00 13.21 210 GLN A C 1
ATOM 1625 O O . GLN A 1 210 ? 0.848 72.282 31.970 1.00 13.27 210 GLN A O 1
ATOM 1631 N N . PRO A 1 211 ? 2.522 72.571 33.435 1.00 11.56 211 PRO A N 1
ATOM 1632 C CA . PRO A 1 211 ? 1.982 71.569 34.356 1.00 10.78 211 PRO A CA 1
ATOM 1633 C C . PRO A 1 211 ? 0.917 72.113 35.316 1.00 13.47 211 PRO A C 1
ATOM 1634 O O . PRO A 1 211 ? 0.969 73.283 35.723 1.00 13.13 211 PRO A O 1
ATOM 1638 N N . ASP A 1 212 ? -0.043 71.266 35.648 1.00 11.42 212 ASP A N 1
ATOM 1639 C CA . ASP A 1 212 ? -1.087 71.622 36.603 1.00 11.25 212 ASP A CA 1
ATOM 1640 C C . ASP A 1 212 ? -0.516 71.536 38.011 1.00 16.06 212 ASP A C 1
ATOM 1641 O O . ASP A 1 212 ? -0.968 72.234 38.926 1.00 16.13 212 ASP A O 1
ATOM 1646 N N . LYS A 1 213 ? 0.494 70.685 38.187 1.00 12.98 213 LYS A N 1
ATOM 1647 C CA . LYS A 1 213 ? 1.126 70.493 39.497 1.00 10.28 213 LYS A CA 1
ATOM 1648 C C . LYS A 1 213 ? 2.561 70.023 39.278 1.00 11.43 213 LYS A C 1
ATOM 1649 O O . LYS A 1 213 ? 2.848 69.324 38.299 1.00 12.11 213 LYS A O 1
ATOM 1655 N N . VAL A 1 214 ? 3.447 70.459 40.165 1.00 10.33 214 VAL A N 1
ATOM 1656 C CA . VAL A 1 214 ? 4.852 70.080 40.154 1.00 10.97 214 VAL A CA 1
ATOM 1657 C C . VAL A 1 214 ? 5.181 69.356 41.458 1.00 9.22 214 VAL A C 1
ATOM 1658 O O . VAL A 1 214 ? 4.858 69.857 42.544 1.00 12.82 214 VAL A O 1
ATOM 1662 N N . HIS A 1 215 ? 5.791 68.174 41.350 1.00 9.33 215 HIS A N 1
ATOM 1663 C CA . HIS A 1 215 ? 6.221 67.378 42.520 1.00 10.52 215 HIS A CA 1
ATOM 1664 C C . HIS A 1 215 ? 7.744 67.386 42.474 1.00 10.96 215 HIS A C 1
ATOM 1665 O O . HIS A 1 215 ? 8.314 67.252 41.396 1.00 10.95 215 HIS A O 1
ATOM 1672 N N . VAL A 1 216 ? 8.404 67.550 43.625 1.00 11.08 216 VAL A N 1
ATOM 1673 C CA . VAL A 1 216 ? 9.869 67.533 43.626 1.00 11.29 216 VAL A CA 1
ATOM 1674 C C . VAL A 1 216 ? 10.355 66.400 44.522 1.00 13.32 216 VAL A C 1
ATOM 1675 O O . VAL A 1 216 ? 9.952 66.296 45.696 1.00 12.92 216 VAL A O 1
ATOM 1679 N N . MET A 1 217 ? 11.216 65.548 43.966 1.00 11.75 217 MET A N 1
ATOM 1680 C CA . MET A 1 217 ? 11.731 64.403 44.705 1.00 12.42 217 MET A CA 1
ATOM 1681 C C . MET A 1 217 ? 13.182 64.515 45.135 1.00 18.90 217 MET A C 1
ATOM 1682 O O . MET A 1 217 ? 14.067 64.763 44.314 1.00 18.91 217 MET A O 1
ATOM 1687 N N . MET A 1 218 ? 13.412 64.348 46.435 1.00 13.36 218 MET A N 1
ATOM 1688 C CA . MET A 1 218 ? 14.757 64.352 46.990 1.00 13.12 218 MET A CA 1
ATOM 1689 C C . MET A 1 218 ? 14.826 63.223 47.996 1.00 13.50 218 MET A C 1
ATOM 1690 O O . MET A 1 218 ? 13.855 62.946 48.720 1.00 16.84 218 MET A O 1
ATOM 1695 N N . ASP A 1 219 ? 15.982 62.580 48.035 1.00 15.25 219 ASP A N 1
ATOM 1696 C CA . ASP A 1 219 ? 16.204 61.461 48.953 1.00 19.66 219 ASP A CA 1
ATOM 1697 C C . ASP A 1 219 ? 15.082 60.420 48.881 1.00 20.90 219 ASP A C 1
ATOM 1698 O O . ASP A 1 219 ? 14.571 59.961 49.901 1.00 20.52 219 ASP A O 1
ATOM 1703 N N . GLY A 1 220 ? 14.683 60.075 47.661 1.00 16.90 220 GLY A N 1
ATOM 1704 C CA . GLY A 1 220 ? 13.674 59.045 47.473 1.00 16.32 220 GLY A CA 1
ATOM 1705 C C . GLY A 1 220 ? 12.223 59.322 47.811 1.00 16.71 220 GLY A C 1
ATOM 1706 O O . GLY A 1 220 ? 11.430 58.390 47.847 1.00 18.56 220 GLY A O 1
ATOM 1707 N N . ARG A 1 221 ? 11.855 60.577 48.054 1.00 17.32 221 ARG A N 1
ATOM 1708 C CA . ARG A 1 221 ? 10.468 60.898 48.359 1.00 16.13 221 ARG A CA 1
ATOM 1709 C C . ARG A 1 221 ? 10.115 62.296 47.864 1.00 16.75 221 ARG A C 1
ATOM 1710 O O . ARG A 1 221 ? 10.996 63.082 47.516 1.00 15.32 221 ARG A O 1
ATOM 1718 N N . VAL A 1 222 ? 8.820 62.580 47.788 1.00 13.37 222 VAL A N 1
ATOM 1719 C CA . VAL A 1 222 ? 8.362 63.880 47.339 1.00 15.16 222 VAL A CA 1
ATOM 1720 C C . VAL A 1 222 ? 8.422 64.804 48.552 1.00 16.08 222 VAL A C 1
ATOM 1721 O O . VAL A 1 222 ? 7.731 64.584 49.544 1.00 19.28 222 VAL A O 1
ATOM 1725 N N . VAL A 1 223 ? 9.266 65.822 48.469 1.00 14.16 223 VAL A N 1
ATOM 1726 C CA . VAL A 1 223 ? 9.444 66.753 49.589 1.00 16.10 223 VAL A CA 1
ATOM 1727 C C . VAL A 1 223 ? 8.731 68.077 49.412 1.00 18.29 223 VAL A C 1
ATOM 1728 O O . VAL A 1 223 ? 8.673 68.889 50.338 1.00 19.00 223 VAL A O 1
ATOM 1732 N N . ALA A 1 224 ? 8.183 68.300 48.226 1.00 18.66 224 ALA A N 1
ATOM 1733 C CA . ALA A 1 224 ? 7.459 69.532 47.956 1.00 16.10 224 ALA A CA 1
ATOM 1734 C C . ALA A 1 224 ? 6.601 69.410 46.726 1.00 16.34 224 ALA A C 1
ATOM 1735 O O . ALA A 1 224 ? 6.928 68.661 45.800 1.00 16.30 224 ALA A O 1
ATOM 1737 N N . THR A 1 225 ? 5.504 70.163 46.722 1.00 15.48 225 THR A N 1
ATOM 1738 C CA . THR A 1 225 ? 4.596 70.197 45.579 1.00 14.17 225 THR A CA 1
ATOM 1739 C C . THR A 1 225 ? 4.110 71.624 45.436 1.00 17.39 225 THR A C 1
ATOM 1740 O O . THR A 1 225 ? 4.119 72.401 46.409 1.00 20.31 225 THR A O 1
ATOM 1744 N N . GLY A 1 226 ? 3.711 71.981 44.225 1.00 11.74 226 GLY A N 1
ATOM 1745 C CA . GLY A 1 226 ? 3.210 73.323 43.968 1.00 16.92 226 GLY A CA 1
ATOM 1746 C C . GLY A 1 226 ? 2.762 73.490 42.537 1.00 15.69 226 GLY A C 1
ATOM 1747 O O . GLY A 1 226 ? 2.616 72.499 41.814 1.00 15.65 226 GLY A O 1
ATOM 1748 N N . GLY A 1 227 ? 2.512 74.733 42.129 1.00 14.19 227 GLY A N 1
ATOM 1749 C CA . GLY A 1 227 ? 2.131 74.977 40.749 1.00 13.92 227 GLY A CA 1
ATOM 1750 C C . GLY A 1 227 ? 3.395 75.188 39.927 1.00 14.48 227 GLY A C 1
ATOM 1751 O O . GLY A 1 227 ? 4.518 74.924 40.407 1.00 14.12 227 GLY A O 1
ATOM 1752 N N . PRO A 1 228 ? 3.262 75.663 38.681 1.00 16.68 228 PRO A N 1
ATOM 1753 C CA . PRO A 1 228 ? 4.392 75.914 37.784 1.00 15.77 228 PRO A CA 1
ATOM 1754 C C . PRO A 1 228 ? 5.438 76.850 38.401 1.00 16.55 228 PRO A C 1
ATOM 1755 O O . PRO A 1 228 ? 6.632 76.772 38.075 1.00 14.45 228 PRO A O 1
ATOM 1759 N N . GLU A 1 229 ? 4.984 77.743 39.285 1.00 15.07 229 GLU A N 1
ATOM 1760 C CA . GLU A 1 229 ? 5.891 78.690 39.916 1.00 18.20 229 GLU A CA 1
ATOM 1761 C C . GLU A 1 229 ? 6.988 77.981 40.699 1.00 16.81 229 GLU A C 1
ATOM 1762 O O . GLU A 1 229 ? 8.097 78.504 40.836 1.00 16.99 229 GLU A O 1
ATOM 1768 N N . LEU A 1 230 ? 6.679 76.797 41.223 1.00 13.18 230 LEU A N 1
ATOM 1769 C CA . LEU A 1 230 ? 7.677 76.044 41.986 1.00 16.16 230 LEU A CA 1
ATOM 1770 C C . LEU A 1 230 ? 8.803 75.602 41.064 1.00 13.14 230 LEU A C 1
ATOM 1771 O O . LEU A 1 230 ? 9.972 75.669 41.428 1.00 15.60 230 LEU A O 1
ATOM 1776 N N . ALA A 1 231 ? 8.466 75.153 39.855 1.00 14.13 231 ALA A N 1
ATOM 1777 C CA . ALA A 1 231 ? 9.512 74.744 38.917 1.00 12.37 231 ALA A CA 1
ATOM 1778 C C . ALA A 1 231 ? 10.340 75.960 38.518 1.00 14.82 231 ALA A C 1
ATOM 1779 O O . ALA A 1 231 ? 11.548 75.872 38.351 1.00 13.33 231 ALA A O 1
ATOM 1781 N N . LEU A 1 232 ? 9.682 77.104 38.361 1.00 13.96 232 LEU A N 1
ATOM 1782 C CA . LEU A 1 232 ? 10.384 78.322 37.986 1.00 14.18 232 LEU A CA 1
ATOM 1783 C C . LEU A 1 232 ? 11.394 78.744 39.042 1.00 15.06 232 LEU A C 1
ATOM 1784 O O . LEU A 1 232 ? 12.547 79.077 38.726 1.00 16.94 232 LEU A O 1
ATOM 1789 N N . GLU A 1 233 ? 10.972 78.726 40.299 1.00 14.53 233 GLU A N 1
ATOM 1790 C CA . GLU A 1 233 ? 11.871 79.136 41.365 1.00 19.67 233 GLU A CA 1
ATOM 1791 C C . GLU A 1 233 ? 13.029 78.152 41.494 1.00 17.46 233 GLU A C 1
ATOM 1792 O O . GLU A 1 233 ? 14.155 78.547 41.740 1.00 17.74 233 GLU A O 1
ATOM 1798 N N . LEU A 1 234 ? 12.754 76.862 41.294 1.00 17.18 234 LEU A N 1
ATOM 1799 C CA . LEU A 1 234 ? 13.811 75.854 41.339 1.00 17.20 234 LEU A CA 1
ATOM 1800 C C . LEU A 1 234 ? 14.828 76.112 40.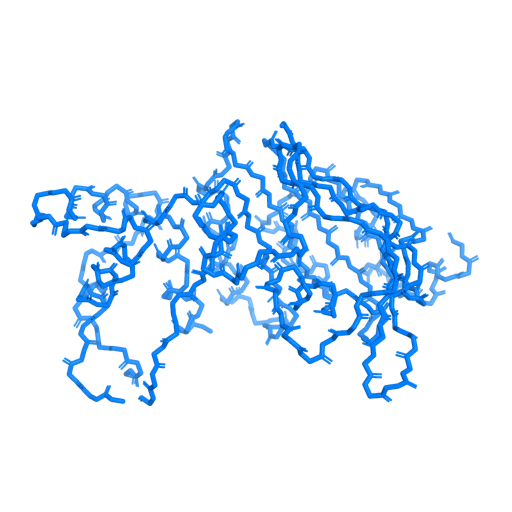238 1.00 17.54 234 LEU A C 1
ATOM 1801 O O . LEU A 1 234 ? 16.033 75.954 40.445 1.00 18.74 234 LEU A O 1
ATOM 1806 N N . GLU A 1 235 ? 14.362 76.500 39.054 1.00 15.15 235 GLU A N 1
ATOM 1807 C CA . GLU A 1 235 ? 15.300 76.762 37.982 1.00 14.91 235 GLU A CA 1
ATOM 1808 C C . GLU A 1 235 ? 16.159 77.995 38.299 1.00 18.15 235 GLU A C 1
ATOM 1809 O O . GLU A 1 235 ? 17.365 78.009 38.047 1.00 17.64 235 GLU A O 1
ATOM 1815 N N . ALA A 1 236 ? 15.544 79.018 38.870 1.00 16.06 236 ALA A N 1
ATOM 1816 C CA . ALA A 1 236 ? 16.288 80.236 39.207 1.00 16.77 236 ALA A CA 1
ATOM 1817 C C . ALA A 1 236 ? 17.294 80.032 40.339 1.00 18.41 236 ALA A C 1
ATOM 1818 O O . ALA A 1 236 ? 18.446 80.475 40.244 1.00 21.14 236 ALA A O 1
ATOM 1820 N N . LYS A 1 237 ? 16.869 79.343 41.396 1.00 19.52 237 LYS A N 1
ATOM 1821 C CA . LYS A 1 237 ? 17.717 79.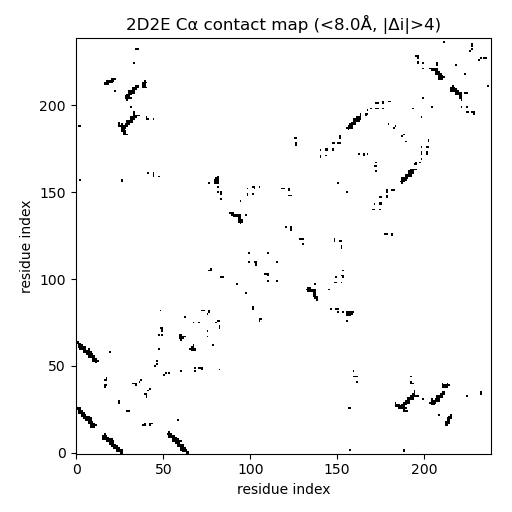155 42.572 1.00 19.66 237 LYS A CA 1
ATOM 1822 C C . LYS A 1 237 ? 18.495 77.871 42.732 1.00 21.71 237 LYS A C 1
ATOM 1823 O O . LYS A 1 237 ? 19.509 77.858 43.436 1.00 22.11 237 LYS A O 1
ATOM 1829 N N . GLY A 1 238 ? 18.024 76.789 42.120 1.00 20.09 238 GLY A N 1
ATOM 1830 C CA . GLY A 1 238 ? 18.729 75.522 42.239 1.00 18.33 238 GLY A CA 1
ATOM 1831 C C . GLY A 1 238 ? 18.141 74.556 43.261 1.00 17.95 238 GLY A C 1
ATOM 1832 O O . GLY A 1 238 ? 17.382 74.935 44.163 1.00 19.81 238 GLY A O 1
ATOM 1833 N N . TYR A 1 239 ? 18.496 73.285 43.138 1.00 21.08 239 TYR A N 1
ATOM 1834 C CA . TYR A 1 239 ? 17.944 72.301 44.058 1.00 20.20 239 TYR A CA 1
ATOM 1835 C C . TYR A 1 239 ? 18.401 72.467 45.506 1.00 21.77 239 TYR A C 1
ATOM 1836 O O . TYR A 1 239 ? 17.630 72.180 46.423 1.00 19.41 239 TYR A O 1
ATOM 1845 N N . GLU A 1 240 ? 19.628 72.955 45.712 1.00 22.89 240 GLU A N 1
ATOM 1846 C CA . GLU A 1 240 ? 20.146 73.141 47.069 1.00 26.98 240 GLU A CA 1
ATOM 1847 C C . GLU A 1 240 ? 19.281 74.111 47.844 1.00 25.45 240 GLU A C 1
ATOM 1848 O O . GLU A 1 240 ? 19.088 73.956 49.049 1.00 25.56 240 GLU A O 1
ATOM 1854 N N . TRP A 1 241 ? 18.769 75.118 47.149 1.00 23.46 241 TRP A N 1
ATOM 1855 C CA . TRP A 1 241 ? 17.901 76.099 47.779 1.00 24.60 241 TRP A CA 1
ATOM 1856 C C . TRP A 1 241 ? 16.668 75.414 48.351 1.00 26.39 241 TRP A C 1
ATOM 1857 O O . TRP A 1 241 ? 16.293 75.643 49.502 1.00 26.73 241 TRP A O 1
ATOM 1868 N N . LEU A 1 242 ? 16.029 74.572 47.541 1.00 23.80 242 LEU A N 1
ATOM 1869 C CA . LEU A 1 242 ? 14.833 73.878 47.988 1.00 22.87 242 LEU A CA 1
ATOM 1870 C C . LEU A 1 242 ? 15.095 72.896 49.122 1.00 23.28 242 LEU A C 1
ATOM 1871 O O . LEU A 1 242 ? 14.278 72.770 50.039 1.00 28.54 242 LEU A O 1
ATOM 1876 N N . LYS A 1 243 ? 16.227 72.204 49.067 1.00 23.98 243 LYS A N 1
ATOM 1877 C CA . LYS A 1 243 ? 16.561 71.248 50.111 1.00 31.01 243 LYS A CA 1
ATOM 1878 C C . LYS A 1 243 ? 16.516 71.955 51.463 1.00 34.48 243 LYS A C 1
ATOM 1879 O O . LYS A 1 243 ? 16.021 71.398 52.443 1.00 31.62 243 LYS A O 1
ATOM 1885 N N . GLU A 1 244 ? 17.014 73.188 51.512 1.00 33.13 244 GLU A N 1
ATOM 1886 C CA . GLU A 1 244 ? 17.015 73.946 52.763 1.00 33.08 244 GLU A CA 1
ATOM 1887 C C . GLU A 1 244 ? 15.623 74.462 53.131 1.00 34.75 244 GLU A C 1
ATOM 1888 O O . GLU A 1 244 ? 15.191 74.336 54.279 1.00 34.89 244 GLU A O 1
ATOM 1890 N N . LYS A 1 245 ? 14.919 75.039 52.161 1.00 33.75 245 LYS A N 1
ATOM 1891 C CA . LYS A 1 245 ? 13.579 75.574 52.396 1.00 37.44 245 LYS A CA 1
ATOM 1892 C C . LYS A 1 245 ? 13.087 76.350 51.182 1.00 41.75 245 LYS A C 1
ATOM 1893 O O . LYS A 1 245 ? 11.867 76.321 50.915 1.00 46.79 245 LYS A O 1
#

Secondary structure (DSSP, 8-state):
-EEEEEEEEEEETTEEEEEEEEEEEETT-EEEEE-STTSSHHHHHHHHHT-TT-EEEEEEEEETTEE-TTS-HHHHHHTTB----------S-BHHHHHHHHHHHHHTS---HHHHHHHHHHHHHHHT--GGGGGSBTT--HHHHHHHHHHHHH--SEEEEE-GGGTT-HHHHHHHHHHHHHH-STT-EEEEE-SSSGGGGTS--SEEEEEETTEEEEEESHHHHHHHHHH-HHHHHH-

InterPro domains:
  IPR003439 ABC transporter-like, ATP-binding domain [PF00005] (19-170)
  IPR003439 ABC transporter-like, ATP-binding domain [PS50893] (4-244)
  IPR010230 FeS cluster assembly SUF system, ATPase SufC [PTHR43204] (3-246)
  IPR010230 FeS cluster assembly SUF system, ATPase SufC [TIGR01978] (4-242)
  IPR010230 FeS cluster assembly SUF system, ATPase SufC [cd03217] (4-239)
  IPR017871 ABC transporter-like, conserved site [PS00211] (144-158)
  IPR027417 P-loop containing nucleoside triphosphate hydrolase [G3DSA:3.40.50.300] (1-250)
  IPR027417 P-loop containing nucleoside triphosphate hydrolase [SSF52540] (4-229)

Solvent-accessible surface area: 11393 Å² total; per-residue (Å²): 100,62,3,34,0,123,38,0,75,0,10,33,134,84,54,64,42,0,81,11,0,73,4,46,1,41,65,36,59,3,2,0,0,1,0,40,95,84,15,4,2,34,23,0,11,102,5,1,46,14,45,125,126,33,81,58,113,153,25,70,0,38,6,52,66,90,56,0,27,157,43,48,56,102,84,11,13,76,86,8,9,27,74,32,77,93,47,100,98,48,129,58,45,34,6,14,91,9,1,70,92,2,2,52,53,69,61,69,120,82,0,43,93,75,50,4,81,94,63,0,97,50,2,8,136,106,0,119,33,97,71,80,26,4,82,111,107,24,95,126,44,77,76,23,76,15,70,5,0,1,0,14,3,8,117,7,32,1,1,30,18,47,7,40,118,14,22,82,71,59,95,1,2,106,16,2,4,111,0,0,62,27,28,89,25,108,112,6,0,2,1,1,0,5,43,85,10,78,1,11,88,60,0,125,3,76,74,0,3,0,0,10,107,2,110,33,74,25,71,26,16,42,113,22,0,93,66,6,76,89,120,28,35,121,69,20,139,89,101

Nearest PDB structures (foldseek):
  2d2e-assembly1_A  TM=1.004E+00  e=3.291E-53  Thermus thermophilus HB8
  2d2f-assembly1_A  TM=1.001E+00  e=3.232E-48  Thermus thermophilus HB8
  2d3w-assembly1_D  TM=8.849E-01  e=7.190E-29  Escherichia coli
  2d3w-assembly1_B  TM=8.864E-01  e=1.499E-27  Escherichia coli
  3tuj-assembly1_C  TM=7.420E-01  e=4.312E-13  Escherichia coli K-12

Radius of gyration: 17.95 Å; Cα contacts (8 Å, |Δi|>4): 459; chains: 1; bounding box: 32×38×49 Å

Organism: Thermus thermophilus (strain ATCC 27634 / DSM 579 / HB8) (NCBI:txid300852)

B-factor: mean 22.1, std 9.83, range [5.51, 56.76]

Sequence (239 aa):
SQLEIRDLWASIDGETILKGVNLVVPKGEVHALMGPNGAGKKSTLGKILAGDPEYTVERGEILLDGENILELSPDERARKGLFLAFQYPVVPGVTIANFLLRLALQAKLGREVGVAEFWTKVKKALELLDWDESYLLSRYLNEGEKKRNEEILLQLLLVLLEPTYAVLDETDSGLDIDDALKVVARGVNAMRGPNFGALVITHYQRRILNYIQPDKVHVMMDGRVVATGGPELALELEAKGYEWLKEK

Foldseek 3Di:
DKKWWAQWWKDAPPGTQAGGATDIWAQLFEEEEAEDPSNALVVVVCQLQPPPRMDIDDTFIDDPRDGCSPPHNLVVLLVFEDDFDDDDLDPDAFLLNVLQVLQCSSVVHHDDPVRSVVQLVVLCVLLVHDPVNRRDHPNVLVVLLSSLSSCSSNRGQEYEAECQVVPVVVSSLLSVLSSVVSNRDNRHTYYYYYHALVSCVSHAGQKYFYGGNNYTPDMDGSVVNVVCNVPHPVVVVVD

CATH classification: 3.40.50.300